Protein AF-A0A9P4ILF9-F1 (afdb_monomer)

Mean predicted aligned error: 2.97 Å

Nearest PDB structures (foldseek):
  6uaz-assembly2_B  TM=9.473E-01  e=2.222E-24  Blastomyces gilchristii
  6ub8-assembly5_E  TM=8.357E-01  e=3.041E-11  Aureobasidium namibiae CBS 147.97
  7d89-assembly1_A  TM=6.425E-01  e=2.875E-03  Bacillus sp. (in: firmicutes)
  7d88-assembly1_A  TM=6.324E-01  e=3.951E-03  Bacillus sp. (in: firmicutes)
  7k4p-assembly2_B  TM=6.259E-01  e=1.408E-02  Thermoascus aurantiacus

Sequence (214 aa):
GTKVSWAYDWGSSDSGLNSEDFEFAPLLWGTDSDFTSSWSANAKDAISKGSEHLLCFNEPDLSTQSNLSPDDAAEGFKTYMMPFANSGVQLGSPAVTNGGAPMGLTWMGNFLDSCGDDCQVDFICLHWYDSYSNVAYFKSYLEGAWNQFKKPLWITEFGTTDGTDDQIASFLEEVLPWMDSQDYIQKYAFFMASDGKLVSGTELSDYGSVYATS

Solvent-accessible surface area (backbone atoms only — not comparable to full-atom values): 11472 Å² total; per-residue (Å²): 128,69,76,74,56,61,48,70,78,73,34,39,60,70,86,81,59,63,54,91,73,26,40,46,37,34,20,40,37,35,82,52,67,91,41,48,74,53,36,70,61,30,48,52,51,38,42,77,60,61,24,53,41,42,40,32,26,43,27,27,60,36,83,91,53,41,47,40,54,37,58,57,44,28,53,45,40,54,68,71,51,50,83,43,63,85,68,81,36,44,34,39,33,54,24,25,42,71,46,64,80,74,19,12,72,51,33,52,50,47,22,52,62,60,31,49,92,77,49,81,65,60,27,43,29,34,31,41,73,42,53,39,83,45,53,70,56,57,54,51,51,54,54,47,50,37,69,73,66,74,44,40,31,29,33,69,32,34,43,58,77,49,72,54,63,70,45,43,30,55,36,48,70,56,49,51,64,51,46,77,69,35,93,48,51,78,49,72,35,68,67,42,93,37,72,86,46,32,20,46,86,94,41,64,21,79,38,21,47,47,68,44,70,109

Structure (mmCIF, N/CA/C/O backbone):
data_AF-A0A9P4ILF9-F1
#
_entry.id   AF-A0A9P4ILF9-F1
#
loop_
_atom_site.group_PDB
_atom_site.id
_atom_site.type_symbol
_atom_site.label_atom_id
_atom_site.label_alt_id
_atom_site.label_comp_id
_atom_site.label_asym_id
_atom_site.label_entity_id
_atom_site.label_seq_id
_atom_site.pdbx_PDB_ins_code
_atom_site.Cartn_x
_atom_site.Cartn_y
_atom_site.Cartn_z
_atom_site.occupancy
_atom_site.B_iso_or_equiv
_atom_site.auth_seq_id
_atom_site.auth_comp_id
_atom_site.auth_asym_id
_atom_site.auth_atom_id
_atom_site.pdbx_PDB_mod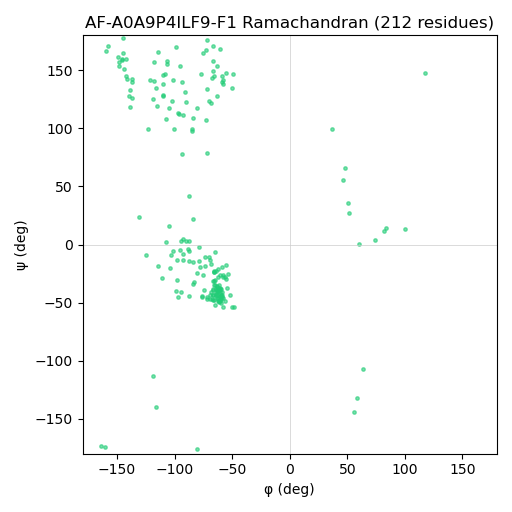el_num
ATOM 1 N N . GLY A 1 1 ? -11.137 -3.580 -21.591 1.00 43.66 1 GLY A N 1
ATOM 2 C CA . GLY A 1 1 ? -11.292 -2.520 -20.578 1.00 43.66 1 GLY A CA 1
ATOM 3 C C . GLY A 1 1 ? -10.151 -2.658 -19.600 1.00 43.66 1 GLY A C 1
ATOM 4 O O . GLY A 1 1 ? -9.622 -3.760 -19.519 1.00 43.66 1 GLY A O 1
ATOM 5 N N . THR A 1 2 ? -9.751 -1.575 -18.934 1.00 61.97 2 THR A N 1
ATOM 6 C CA . THR A 1 2 ? -8.716 -1.627 -17.885 1.00 61.97 2 THR A CA 1
ATOM 7 C C . THR A 1 2 ? -9.132 -2.594 -16.771 1.00 61.97 2 THR A C 1
ATOM 9 O O . THR A 1 2 ? -10.321 -2.672 -16.455 1.00 61.97 2 THR A O 1
ATOM 12 N N . LYS A 1 3 ? -8.176 -3.352 -16.220 1.00 76.69 3 LYS A N 1
ATOM 13 C CA . LYS A 1 3 ? -8.392 -4.197 -15.031 1.00 76.69 3 LYS A CA 1
ATOM 14 C C . LYS A 1 3 ? -8.159 -3.452 -13.711 1.00 76.69 3 LYS A C 1
ATOM 16 O O . LYS A 1 3 ? -8.432 -3.996 -12.644 1.00 76.69 3 LYS A O 1
ATOM 21 N N . VAL A 1 4 ? -7.685 -2.205 -13.771 1.00 84.88 4 VAL A N 1
ATOM 22 C CA . VAL A 1 4 ? -7.500 -1.354 -12.589 1.00 84.88 4 VAL A CA 1
ATOM 23 C C . VAL A 1 4 ? -8.872 -0.988 -12.021 1.00 84.88 4 VAL A C 1
ATOM 25 O O . VAL A 1 4 ? -9.699 -0.427 -12.733 1.00 84.88 4 VAL A O 1
ATOM 28 N N . SER A 1 5 ? -9.113 -1.328 -10.754 1.00 90.06 5 SER A N 1
ATOM 29 C CA . SER A 1 5 ? -10.424 -1.213 -10.086 1.00 90.06 5 SER A CA 1
ATOM 30 C C . SER A 1 5 ? -10.399 -0.388 -8.796 1.00 90.06 5 SER A C 1
ATOM 32 O O . SER A 1 5 ? -11.448 -0.081 -8.232 1.00 90.06 5 SER A O 1
ATOM 34 N N . TRP A 1 6 ? -9.210 -0.024 -8.318 1.00 95.12 6 TRP A N 1
ATOM 35 C CA . TRP A 1 6 ? -9.013 0.711 -7.074 1.00 95.12 6 TRP A CA 1
ATOM 36 C C . TRP A 1 6 ? -7.774 1.603 -7.166 1.00 95.12 6 TRP A C 1
ATOM 38 O O . TRP A 1 6 ? -6.907 1.381 -8.016 1.00 95.12 6 TRP A O 1
ATOM 48 N N . ALA A 1 7 ? -7.691 2.596 -6.286 1.00 95.38 7 ALA A N 1
ATOM 49 C CA . ALA A 1 7 ? -6.538 3.476 -6.166 1.00 95.38 7 ALA A CA 1
ATOM 50 C C . ALA A 1 7 ? -6.337 3.961 -4.724 1.00 95.38 7 ALA A C 1
ATOM 52 O O . ALA A 1 7 ? -7.273 4.025 -3.926 1.00 95.38 7 ALA A O 1
ATOM 53 N N . TYR A 1 8 ? -5.104 4.356 -4.425 1.00 97.00 8 TYR A N 1
ATOM 54 C CA . TYR A 1 8 ? -4.728 5.149 -3.260 1.00 97.00 8 TYR A CA 1
ATOM 55 C C . TYR A 1 8 ? -3.568 6.075 -3.659 1.00 97.00 8 TYR A C 1
ATOM 57 O O . TYR A 1 8 ? -2.888 5.816 -4.654 1.00 97.00 8 TYR A O 1
ATOM 65 N N . ASP A 1 9 ? -3.358 7.164 -2.921 1.00 96.38 9 ASP A N 1
ATOM 66 C CA . ASP A 1 9 ? -2.357 8.197 -3.238 1.00 96.38 9 ASP A CA 1
ATOM 67 C C . ASP A 1 9 ? -1.473 8.562 -2.032 1.00 96.38 9 ASP A C 1
ATOM 69 O O . ASP A 1 9 ? -0.919 9.659 -1.968 1.00 96.38 9 ASP A O 1
ATOM 73 N N . TRP A 1 10 ? -1.357 7.646 -1.061 1.00 97.94 10 TRP A N 1
ATOM 74 C CA . TRP A 1 10 ? -0.736 7.858 0.259 1.00 97.94 10 TRP A CA 1
ATOM 75 C C . TRP A 1 10 ? -1.396 8.943 1.128 1.00 97.94 10 TRP A C 1
ATOM 77 O O . TRP A 1 10 ? -0.956 9.176 2.255 1.00 97.94 10 TRP A O 1
ATOM 87 N N . GLY A 1 11 ? -2.452 9.590 0.636 1.00 97.12 11 GLY A N 1
ATOM 88 C CA . GLY A 1 11 ? -3.260 10.555 1.355 1.00 97.12 11 GLY A CA 1
ATOM 89 C C . GLY A 1 11 ? -4.539 9.944 1.919 1.00 97.12 11 GLY A C 1
ATOM 90 O O . GLY A 1 11 ? -4.945 8.824 1.608 1.00 97.12 11 GLY A O 1
ATOM 91 N N . SER A 1 12 ? -5.211 10.722 2.768 1.00 97.06 12 SER A N 1
ATOM 92 C CA . SER A 1 12 ? -6.518 10.349 3.318 1.00 97.06 12 SER A CA 1
ATOM 93 C C . SER A 1 12 ? -7.695 10.887 2.500 1.00 97.06 12 SER A C 1
ATOM 95 O O . SER A 1 12 ? -8.820 10.446 2.711 1.00 97.06 12 SER A O 1
ATOM 97 N N . SER A 1 13 ? -7.464 11.823 1.575 1.00 95.19 13 SER A N 1
ATOM 98 C CA . SER A 1 13 ? -8.481 12.377 0.672 1.00 95.19 13 SER A CA 1
ATOM 99 C C . SER A 1 13 ? -8.272 11.887 -0.753 1.00 95.19 13 SER A C 1
ATOM 101 O O . SER A 1 13 ? -7.133 11.806 -1.185 1.00 95.19 13 SER A O 1
ATOM 103 N N . ASP A 1 14 ? -9.358 11.698 -1.502 1.00 90.50 14 ASP A N 1
ATOM 104 C CA . ASP A 1 14 ? -9.346 11.210 -2.892 1.00 90.50 14 ASP A CA 1
ATOM 105 C C . ASP A 1 14 ? -8.663 12.142 -3.910 1.00 90.50 14 ASP A C 1
ATOM 107 O O . ASP A 1 14 ? -8.529 11.783 -5.078 1.00 90.50 14 ASP A O 1
ATOM 111 N N . SER A 1 15 ? -8.265 13.351 -3.503 1.00 89.88 15 SER A N 1
ATOM 112 C CA . SER A 1 15 ? -7.634 14.362 -4.360 1.00 89.88 15 SER A CA 1
ATOM 113 C C . SER A 1 15 ? -8.423 14.649 -5.654 1.00 89.88 15 SER A C 1
ATOM 115 O O . SER A 1 15 ? -7.854 15.089 -6.653 1.00 89.88 15 SER A O 1
ATOM 117 N N . GLY A 1 16 ? -9.748 14.438 -5.638 1.00 85.88 16 GLY A N 1
ATOM 118 C CA . GLY A 1 16 ? -10.622 14.604 -6.802 1.00 85.88 16 GLY A CA 1
ATOM 119 C C . GLY A 1 16 ? -10.689 13.399 -7.747 1.00 85.88 16 GLY A C 1
ATOM 120 O O . GLY A 1 16 ? -11.177 13.552 -8.869 1.00 85.88 16 GLY A O 1
ATOM 121 N N . LEU A 1 17 ? -10.219 12.219 -7.326 1.00 86.44 17 LEU A N 1
ATOM 122 C CA . LEU A 1 17 ? -10.400 10.968 -8.060 1.00 86.44 17 LEU A CA 1
ATOM 123 C C . LEU A 1 17 ? -11.896 10.676 -8.266 1.00 86.44 17 LEU A C 1
ATOM 125 O O . LEU A 1 17 ? -12.712 10.844 -7.356 1.00 86.44 17 LEU A O 1
ATOM 129 N N . ASN A 1 18 ? -12.262 10.222 -9.467 1.00 81.62 18 ASN A N 1
ATOM 130 C CA . ASN A 1 18 ? -13.640 9.842 -9.754 1.00 81.62 18 ASN A CA 1
ATOM 131 C C . ASN A 1 18 ? -13.998 8.520 -9.053 1.00 81.62 18 ASN A C 1
ATOM 133 O O . ASN A 1 18 ? -13.582 7.448 -9.491 1.00 81.62 18 ASN A O 1
ATOM 137 N N . SER A 1 19 ? -14.805 8.608 -7.996 1.00 77.94 19 SER A N 1
ATOM 138 C CA . SER A 1 19 ? -15.291 7.453 -7.226 1.00 77.94 19 SER A CA 1
ATOM 139 C C . SER A 1 19 ? -16.300 6.579 -7.981 1.00 77.94 19 SER A C 1
ATOM 141 O O . SER A 1 19 ? -16.598 5.478 -7.531 1.00 77.94 19 SER A O 1
ATOM 143 N N . GLU A 1 20 ? -16.814 7.022 -9.136 1.00 82.38 20 GLU A N 1
ATOM 144 C CA . GLU A 1 20 ? -17.657 6.175 -9.996 1.00 82.38 20 GLU A CA 1
ATOM 145 C C . GLU A 1 20 ? -16.843 5.134 -10.781 1.00 82.38 20 GLU A C 1
ATOM 147 O O . GLU A 1 20 ? -17.379 4.087 -11.144 1.00 82.38 20 GLU A O 1
ATOM 152 N N . ASP A 1 21 ? -15.560 5.415 -11.037 1.00 84.00 21 ASP A N 1
ATOM 153 C CA . ASP A 1 21 ? -14.689 4.564 -11.856 1.00 84.00 21 ASP A CA 1
ATOM 154 C C . ASP A 1 21 ? -13.809 3.632 -11.008 1.00 84.00 21 ASP A C 1
ATOM 156 O O . ASP A 1 21 ? -13.468 2.532 -11.449 1.00 84.00 21 ASP A O 1
ATOM 160 N N . PHE A 1 22 ? -13.439 4.061 -9.796 1.00 89.31 22 PHE A N 1
ATOM 161 C CA . PHE A 1 22 ? -12.516 3.343 -8.917 1.00 89.31 22 PHE A CA 1
ATOM 162 C C . PHE A 1 22 ? -12.938 3.444 -7.456 1.00 89.31 22 PHE A C 1
ATOM 164 O O . PHE A 1 22 ? -13.357 4.502 -6.983 1.00 89.31 22 PHE A O 1
ATOM 171 N N . GLU A 1 23 ? -12.702 2.373 -6.703 1.00 94.75 23 GLU A N 1
ATOM 172 C CA . GL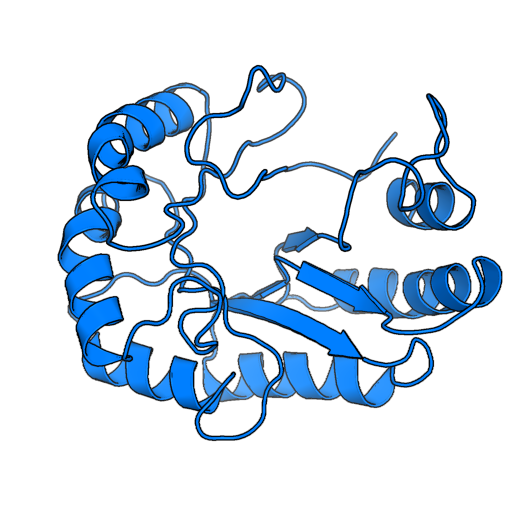U A 1 23 ? -12.679 2.478 -5.250 1.00 94.75 23 GLU A CA 1
ATOM 173 C C . GLU A 1 23 ? -11.434 3.266 -4.803 1.00 94.75 23 GLU A C 1
ATOM 175 O O . GLU A 1 23 ? -10.305 2.871 -5.103 1.00 94.75 23 GLU A O 1
ATOM 180 N N . PHE A 1 24 ? -11.621 4.351 -4.047 1.00 97.12 24 PHE A N 1
ATOM 181 C CA . PHE A 1 24 ? -10.522 5.021 -3.351 1.00 97.12 24 PHE A CA 1
ATOM 182 C C . PHE A 1 24 ? -10.334 4.428 -1.949 1.00 97.12 24 PHE A C 1
ATOM 184 O O . PHE A 1 24 ? -11.263 4.461 -1.139 1.00 97.12 24 PHE A O 1
ATOM 191 N N . ALA A 1 25 ? -9.136 3.926 -1.648 1.00 97.88 25 ALA A N 1
ATOM 192 C CA . ALA A 1 25 ? -8.763 3.433 -0.322 1.00 97.88 25 ALA A CA 1
ATOM 193 C C . ALA A 1 25 ? -7.922 4.499 0.415 1.00 97.88 25 ALA A C 1
ATOM 195 O O . ALA A 1 25 ? -6.724 4.616 0.143 1.00 97.88 25 ALA A O 1
ATOM 196 N N . PRO A 1 26 ? -8.505 5.305 1.325 1.00 98.25 26 PRO A N 1
ATOM 197 C CA . PRO A 1 26 ? -7.769 6.349 2.031 1.00 98.25 26 PRO A CA 1
ATOM 198 C C . PRO A 1 26 ? -6.710 5.746 2.957 1.00 98.25 26 PRO A C 1
ATOM 200 O O . PRO A 1 26 ? -6.931 4.716 3.600 1.00 98.25 26 PRO A O 1
ATOM 203 N N . LEU A 1 27 ? -5.578 6.438 3.076 1.00 98.75 27 LEU A N 1
ATOM 204 C CA . LEU A 1 27 ? -4.440 6.004 3.873 1.00 98.75 27 LEU A CA 1
ATOM 205 C C . LEU A 1 27 ? -4.134 7.000 5.000 1.00 98.75 27 LEU A C 1
ATOM 207 O O . LEU A 1 27 ? -3.920 8.193 4.772 1.00 98.75 27 LEU A O 1
ATOM 211 N N . LEU A 1 28 ? -4.085 6.505 6.239 1.00 98.81 28 LEU A N 1
ATOM 212 C CA . LEU A 1 28 ? -3.533 7.244 7.375 1.00 98.81 28 LEU A CA 1
ATOM 213 C C . LEU A 1 28 ? -2.018 7.051 7.421 1.00 98.81 28 LEU A C 1
ATOM 215 O O . LEU A 1 28 ? -1.550 6.044 7.938 1.00 98.81 28 LEU A O 1
ATOM 219 N N . TRP A 1 29 ? -1.245 8.000 6.897 1.00 98.75 29 TRP A N 1
ATOM 220 C CA . TRP A 1 29 ? 0.181 7.768 6.632 1.00 98.75 29 TRP A CA 1
ATOM 221 C C . TRP A 1 29 ? 1.046 7.538 7.872 1.00 98.75 29 TRP A C 1
ATOM 223 O O . TRP A 1 29 ? 1.957 6.720 7.830 1.00 98.75 29 TRP A O 1
ATOM 233 N N . GLY A 1 30 ? 0.739 8.199 8.985 1.00 98.50 30 GLY A N 1
ATOM 234 C CA . GLY A 1 30 ? 1.458 8.083 10.252 1.00 98.50 30 GLY A CA 1
ATOM 235 C C . GLY A 1 30 ? 0.629 8.650 11.403 1.00 98.50 30 GLY A C 1
ATOM 236 O O . GLY A 1 30 ? -0.532 9.017 11.217 1.00 98.50 30 GLY A O 1
ATOM 237 N N . THR A 1 31 ? 1.216 8.738 12.596 1.00 98.44 31 THR A N 1
ATOM 238 C CA . THR A 1 31 ? 0.518 9.212 13.808 1.00 98.44 31 THR A CA 1
ATOM 239 C C . THR A 1 31 ? 0.721 10.698 14.109 1.00 98.44 31 THR A C 1
ATOM 241 O O . THR A 1 31 ? 0.089 11.225 15.024 1.00 98.44 31 THR A O 1
ATOM 244 N N . ASP A 1 32 ? 1.560 11.398 13.343 1.00 97.50 32 ASP A N 1
ATOM 245 C CA . ASP A 1 32 ? 1.753 12.842 13.500 1.00 97.50 32 ASP A CA 1
ATOM 246 C C . ASP A 1 32 ? 0.462 13.626 13.218 1.00 97.50 32 ASP A C 1
ATOM 248 O O . ASP A 1 32 ? -0.417 13.196 12.460 1.00 97.50 32 ASP A O 1
ATOM 252 N N . SER A 1 33 ? 0.331 14.810 13.826 1.00 97.12 33 SER A N 1
ATOM 253 C CA . SER A 1 33 ? -0.885 15.628 13.711 1.00 97.12 33 SER A CA 1
ATOM 254 C C . SER A 1 33 ? -1.199 16.051 12.278 1.00 97.12 33 SER A C 1
ATOM 256 O O . SER A 1 33 ? -2.370 16.254 11.960 1.00 97.12 33 SER A O 1
ATOM 258 N N . ASP A 1 34 ? -0.187 16.146 11.415 1.00 96.19 34 ASP A N 1
ATOM 259 C CA . ASP A 1 34 ? -0.356 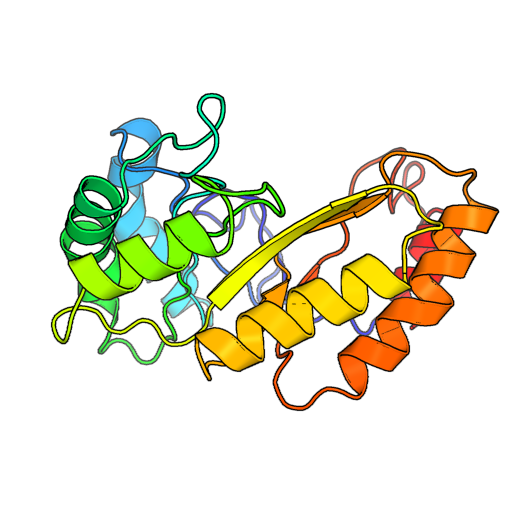16.466 9.994 1.00 96.19 34 ASP A CA 1
ATOM 260 C C . ASP A 1 34 ? -1.189 15.403 9.256 1.00 96.19 34 ASP A C 1
ATOM 262 O O . ASP A 1 34 ? -1.915 15.735 8.319 1.00 96.19 34 ASP A O 1
ATOM 266 N N . PHE A 1 35 ? -1.167 14.149 9.723 1.00 97.69 35 PHE A N 1
ATOM 267 C CA . PHE A 1 35 ? -1.947 13.047 9.149 1.00 97.69 35 PHE A CA 1
ATOM 268 C C . PHE A 1 35 ? -3.234 12.769 9.934 1.00 97.69 35 PHE A C 1
ATOM 270 O O . PHE A 1 35 ? -4.290 12.517 9.352 1.00 97.69 35 PHE A O 1
ATOM 277 N N . THR A 1 36 ? -3.175 12.835 11.267 1.00 98.44 36 THR A N 1
ATOM 278 C CA . THR A 1 36 ? -4.291 12.414 12.130 1.00 98.44 36 THR A CA 1
ATOM 279 C C . THR A 1 36 ? -5.391 13.468 12.273 1.00 98.44 36 THR A C 1
ATOM 281 O O . THR A 1 36 ? -6.546 13.107 12.510 1.00 98.44 36 THR A O 1
ATOM 284 N N . SER A 1 37 ? -5.087 14.760 12.085 1.00 97.75 37 SER A N 1
ATOM 285 C CA . SER A 1 37 ? -6.058 15.850 12.312 1.00 97.75 37 SER A CA 1
ATOM 286 C C . SER A 1 37 ? -7.270 15.794 11.379 1.00 97.75 37 SER A C 1
ATOM 288 O O . SER A 1 37 ? -8.385 16.109 11.796 1.00 97.75 37 SER A O 1
ATOM 290 N N . SER A 1 38 ? -7.072 15.397 10.120 1.00 97.25 38 SER A N 1
ATOM 291 C CA . SER A 1 38 ? -8.136 15.275 9.112 1.00 97.25 38 SER A CA 1
ATOM 292 C C . SER A 1 38 ? -8.646 13.842 8.944 1.00 97.25 38 SER A C 1
ATOM 294 O O . SER A 1 38 ? -9.725 13.651 8.381 1.00 97.25 38 SER A O 1
ATOM 296 N N . TRP A 1 39 ? -7.929 12.845 9.478 1.00 98.56 39 TRP A N 1
ATOM 297 C CA . TRP A 1 39 ? -8.185 11.423 9.243 1.00 98.56 39 TRP A CA 1
ATOM 298 C C . TRP A 1 39 ? -9.641 11.020 9.459 1.00 98.56 39 TRP A C 1
ATOM 300 O O . TRP A 1 39 ? -10.272 10.479 8.558 1.00 98.56 39 TRP A O 1
ATOM 310 N N . SER A 1 40 ? -10.213 11.322 10.631 1.00 98.31 40 SER A N 1
ATOM 311 C CA . SER A 1 40 ? -11.569 10.853 10.941 1.00 98.31 40 SER A CA 1
ATOM 312 C C . SER A 1 40 ? -12.625 11.434 9.998 1.00 98.31 40 SER A C 1
ATOM 314 O O . SER A 1 40 ? -13.597 10.754 9.677 1.00 98.31 40 SER A O 1
ATOM 316 N N . ALA A 1 41 ? -12.455 12.689 9.573 1.00 98.31 41 ALA A N 1
ATOM 317 C CA . ALA A 1 41 ? -13.368 13.329 8.632 1.00 98.31 41 ALA A CA 1
ATOM 318 C C . ALA A 1 41 ? -13.205 12.734 7.228 1.00 98.31 41 ALA A C 1
ATOM 320 O O . ALA A 1 41 ? -14.198 12.352 6.613 1.00 98.31 41 ALA A O 1
ATOM 321 N N . ASN A 1 42 ? -11.962 12.587 6.774 1.00 98.12 42 ASN A N 1
ATOM 322 C CA . ASN A 1 42 ? -11.637 12.084 5.445 1.00 98.12 42 ASN A CA 1
ATOM 323 C C . ASN A 1 42 ? -12.019 10.608 5.263 1.00 98.12 42 ASN A C 1
ATOM 325 O O . ASN A 1 42 ? -12.643 10.260 4.268 1.00 98.12 42 ASN A O 1
ATOM 329 N N . ALA A 1 43 ? -11.750 9.752 6.252 1.00 98.31 43 ALA A N 1
ATOM 330 C CA . ALA A 1 43 ? -12.163 8.351 6.213 1.00 98.31 43 ALA A CA 1
ATOM 331 C C . ALA A 1 43 ? -13.695 8.209 6.158 1.00 98.31 43 ALA A C 1
ATOM 333 O O . ALA A 1 43 ? -14.211 7.422 5.374 1.00 98.31 43 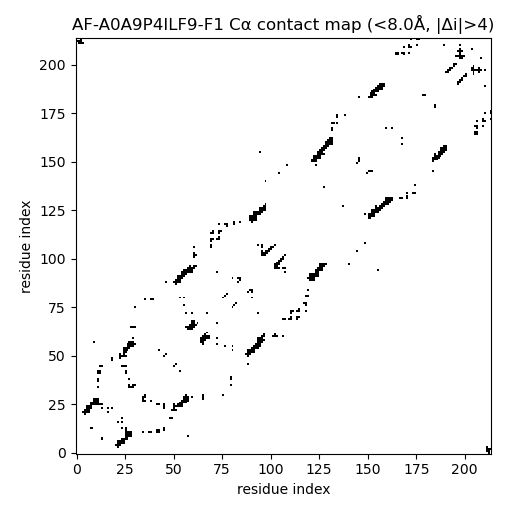ALA A O 1
ATOM 334 N N . LYS A 1 44 ? -14.453 9.016 6.919 1.00 98.00 44 LYS A N 1
ATOM 335 C CA . LYS A 1 44 ? -15.929 9.019 6.837 1.00 98.00 44 LYS A CA 1
ATOM 336 C C . LYS A 1 44 ? -16.436 9.486 5.475 1.00 98.00 44 LYS A C 1
ATOM 338 O O . LYS A 1 44 ? -17.405 8.920 4.977 1.00 98.00 44 LYS A O 1
ATOM 343 N N . ASP A 1 45 ? -15.808 10.510 4.900 1.00 96.50 45 ASP A N 1
ATOM 344 C CA . ASP A 1 45 ? -16.144 11.002 3.562 1.00 96.50 45 ASP A CA 1
ATOM 345 C C . ASP A 1 45 ? -15.899 9.918 2.503 1.00 96.50 45 ASP A C 1
ATOM 347 O O . ASP A 1 45 ? -16.816 9.589 1.752 1.00 96.50 45 ASP A O 1
ATOM 351 N N . ALA A 1 46 ? -14.726 9.276 2.524 1.00 96.38 46 ALA A N 1
ATOM 352 C CA . ALA A 1 46 ? -14.387 8.174 1.627 1.00 96.38 46 ALA A CA 1
ATOM 353 C C . ALA A 1 46 ? -15.373 7.000 1.752 1.00 96.38 46 ALA A C 1
ATOM 355 O O . ALA A 1 46 ? -15.897 6.532 0.742 1.00 96.38 46 ALA A O 1
ATOM 356 N N . ILE A 1 47 ? -15.711 6.577 2.977 1.00 96.50 47 ILE A N 1
ATOM 357 C CA . ILE A 1 47 ? -16.727 5.535 3.222 1.00 96.50 47 ILE A CA 1
ATOM 358 C C . ILE A 1 47 ? -18.080 5.948 2.630 1.00 96.50 47 ILE A C 1
ATOM 360 O O . ILE A 1 47 ? -18.746 5.152 1.972 1.00 96.50 47 ILE A O 1
ATOM 364 N N . SER A 1 48 ? -18.494 7.207 2.810 1.00 95.00 48 SER A N 1
ATOM 365 C CA . SER A 1 48 ? -19.765 7.701 2.260 1.00 95.00 48 SER A CA 1
ATOM 366 C C . SER A 1 48 ? -19.798 7.737 0.727 1.00 95.00 48 SER A C 1
ATOM 368 O O . SER A 1 48 ? -20.878 7.668 0.139 1.00 95.00 48 SER A O 1
ATOM 370 N N . LYS A 1 49 ? -18.622 7.807 0.092 1.00 94.19 49 LYS A N 1
ATOM 371 C CA . LYS A 1 49 ? -18.420 7.740 -1.360 1.00 94.19 49 LYS A CA 1
ATOM 372 C C . LYS A 1 49 ? -18.203 6.313 -1.880 1.00 94.19 49 LYS A C 1
ATOM 374 O O . LYS A 1 49 ? -17.994 6.146 -3.074 1.00 94.19 49 LYS A O 1
ATOM 379 N N . GLY A 1 50 ? -18.286 5.298 -1.017 1.00 93.81 50 GLY A N 1
ATOM 380 C CA . GLY A 1 50 ? -18.210 3.890 -1.415 1.00 93.81 50 GLY A CA 1
ATOM 381 C C . GLY A 1 50 ? -16.855 3.221 -1.197 1.00 93.81 50 GLY A C 1
ATOM 382 O O . GLY A 1 50 ? -16.646 2.136 -1.724 1.00 93.81 50 GLY A O 1
ATOM 383 N N . SER A 1 51 ? -15.943 3.828 -0.433 1.00 96.19 51 SER A N 1
ATOM 384 C CA . SER A 1 51 ? -14.731 3.135 0.017 1.00 96.19 51 SER A CA 1
ATOM 385 C C . SER A 1 51 ? -15.094 1.953 0.920 1.00 96.19 51 SER A C 1
ATOM 387 O O . SER A 1 51 ? -15.829 2.119 1.898 1.00 96.19 51 SER A O 1
ATOM 389 N N . GLU A 1 52 ? -14.569 0.772 0.603 1.00 97.00 52 GLU A N 1
ATOM 390 C CA . GLU A 1 52 ? -14.768 -0.469 1.357 1.00 97.00 52 GLU A CA 1
ATOM 391 C C . GLU A 1 52 ? -13.541 -0.815 2.219 1.00 97.00 52 GLU A C 1
ATOM 393 O O . GLU A 1 52 ? -13.615 -1.712 3.062 1.00 97.00 52 GLU A O 1
ATOM 398 N N . HIS A 1 53 ? -12.424 -0.096 2.051 1.00 98.50 53 HIS A N 1
ATOM 399 C CA . HIS A 1 53 ? -11.147 -0.399 2.697 1.00 98.50 53 HIS A CA 1
ATOM 400 C C . HIS A 1 53 ? -10.455 0.857 3.232 1.00 98.50 53 HIS A C 1
ATOM 402 O O . HIS A 1 53 ? -10.396 1.884 2.560 1.00 98.50 53 HIS A O 1
ATOM 408 N N . LEU A 1 54 ? -9.858 0.756 4.421 1.00 98.81 54 LEU A N 1
ATOM 409 C CA . LEU A 1 54 ? -8.995 1.794 4.991 1.00 98.81 54 LEU A CA 1
ATOM 410 C C . LEU A 1 54 ? -7.569 1.259 5.154 1.00 98.81 54 LEU A C 1
ATOM 412 O O . LEU A 1 54 ? -7.372 0.165 5.685 1.00 98.81 54 LEU A O 1
ATOM 416 N N . LEU A 1 55 ? -6.581 2.056 4.749 1.00 98.94 55 LEU A N 1
ATOM 417 C CA . LEU A 1 55 ? -5.155 1.752 4.879 1.00 98.94 55 LEU A CA 1
ATOM 418 C C . LEU A 1 55 ? -4.520 2.599 5.990 1.00 98.94 55 LEU A C 1
ATOM 420 O O . LEU A 1 55 ? -4.997 3.691 6.313 1.00 98.94 55 LEU A O 1
ATOM 424 N N . CYS A 1 56 ? -3.416 2.127 6.566 1.00 98.69 56 CYS A N 1
ATOM 425 C CA . CYS A 1 56 ? -2.673 2.884 7.571 1.00 98.69 56 CYS A CA 1
ATOM 426 C C . CYS A 1 56 ? -1.165 2.671 7.487 1.00 98.69 56 CYS A C 1
ATOM 428 O O . CYS A 1 56 ? -0.704 1.715 6.878 1.00 98.69 56 CYS A O 1
ATOM 430 N N . PHE A 1 57 ? -0.457 3.578 8.155 1.00 98.81 57 PHE A N 1
ATOM 431 C CA . PHE A 1 57 ? 0.962 3.640 8.487 1.00 98.81 57 PHE A CA 1
ATOM 432 C C . PHE A 1 57 ? 1.873 3.106 7.383 1.00 98.81 57 PHE A C 1
ATOM 434 O O . PHE A 1 57 ? 2.075 1.901 7.236 1.00 98.81 57 PHE A O 1
ATOM 441 N N . ASN A 1 58 ? 2.426 4.034 6.606 1.00 98.88 58 ASN A N 1
ATOM 442 C CA . ASN A 1 58 ? 3.301 3.710 5.492 1.00 98.88 58 ASN A CA 1
ATOM 443 C C . ASN A 1 58 ? 4.718 3.425 5.996 1.00 98.88 58 ASN A C 1
ATOM 445 O O . ASN A 1 58 ? 5.351 4.313 6.573 1.00 98.88 58 ASN A O 1
ATOM 449 N N . GLU A 1 59 ? 5.201 2.205 5.782 1.00 98.81 59 GLU A N 1
ATOM 450 C CA . GLU A 1 59 ? 6.553 1.741 6.123 1.00 98.81 59 GLU A CA 1
ATOM 451 C C . GLU A 1 59 ? 6.990 2.147 7.541 1.00 98.81 59 GLU A C 1
ATOM 453 O O . GLU A 1 59 ? 8.019 2.803 7.719 1.00 98.81 59 GLU A O 1
ATOM 458 N N . PRO A 1 60 ? 6.218 1.804 8.589 1.00 98.81 60 PRO A N 1
ATOM 459 C CA . PRO A 1 60 ? 6.574 2.162 9.963 1.00 98.81 60 PRO A CA 1
ATOM 460 C C . PRO A 1 60 ? 7.891 1.527 10.408 1.00 98.81 60 PRO A C 1
ATOM 462 O O . PRO A 1 60 ? 8.546 2.031 11.316 1.00 98.81 60 PRO A O 1
ATOM 465 N N . ASP A 1 61 ? 8.303 0.448 9.747 1.00 98.81 61 ASP A N 1
ATOM 466 C CA . ASP A 1 61 ? 9.571 -0.231 9.945 1.00 98.81 61 ASP A CA 1
ATOM 467 C C . ASP A 1 61 ? 10.778 0.533 9.371 1.00 98.81 61 ASP A C 1
ATOM 469 O O . ASP A 1 61 ? 11.916 0.174 9.680 1.00 98.81 61 ASP A O 1
ATOM 473 N N . LEU A 1 62 ? 10.565 1.594 8.581 1.00 98.38 62 LEU A N 1
ATOM 474 C CA . LEU A 1 62 ? 11.619 2.411 7.982 1.00 98.38 62 LEU A CA 1
ATOM 475 C C . LEU A 1 62 ? 11.682 3.818 8.599 1.00 98.38 62 LEU A C 1
ATOM 477 O O . LEU A 1 62 ? 10.710 4.571 8.623 1.00 98.38 62 LEU A O 1
ATOM 481 N N . SER A 1 63 ? 12.876 4.222 9.043 1.00 97.56 63 SER A N 1
ATOM 482 C CA . SER A 1 63 ? 13.070 5.464 9.810 1.00 97.56 63 SER A CA 1
ATOM 483 C C . SER A 1 63 ? 12.838 6.762 9.034 1.00 97.56 63 SER A C 1
ATOM 485 O O . SER A 1 63 ? 12.691 7.821 9.639 1.00 97.56 63 SER A O 1
ATOM 487 N N . THR A 1 64 ? 12.828 6.697 7.704 1.00 97.88 64 THR A N 1
ATOM 488 C CA . THR A 1 64 ? 12.564 7.838 6.816 1.00 97.88 64 THR A CA 1
ATOM 489 C C . THR A 1 64 ? 11.099 7.949 6.397 1.00 97.88 64 THR A C 1
ATOM 491 O O . THR A 1 64 ? 10.775 8.807 5.582 1.00 97.88 64 THR A O 1
ATOM 494 N N . GLN A 1 65 ? 10.243 7.065 6.909 1.00 98.44 65 GLN A N 1
ATOM 495 C CA . GLN A 1 65 ? 8.819 6.981 6.597 1.00 98.44 65 GLN A CA 1
ATOM 496 C C . GLN A 1 65 ? 8.018 7.266 7.871 1.00 98.44 65 GLN A C 1
ATOM 498 O O . GLN A 1 65 ? 8.393 8.169 8.621 1.00 98.44 65 GLN A O 1
ATOM 503 N N . SER A 1 66 ? 6.927 6.541 8.139 1.00 98.19 66 SER A N 1
ATOM 504 C CA . SER A 1 66 ? 6.133 6.790 9.346 1.00 98.19 66 SER A CA 1
ATOM 505 C C . SER A 1 66 ? 6.882 6.469 10.643 1.00 98.19 66 SER A C 1
ATOM 507 O O . SER A 1 66 ? 6.562 7.069 11.665 1.00 98.19 66 SER A O 1
ATOM 509 N N . ASN A 1 67 ? 7.915 5.612 10.589 1.00 98.62 67 ASN A N 1
ATOM 510 C CA . ASN A 1 67 ? 8.887 5.378 11.664 1.00 98.62 67 ASN A CA 1
ATOM 511 C C . ASN A 1 67 ? 8.239 5.146 13.044 1.00 98.62 67 ASN A C 1
ATOM 513 O O . ASN A 1 67 ? 8.404 5.941 13.973 1.00 98.62 67 ASN A O 1
ATOM 517 N N . LEU A 1 68 ? 7.508 4.040 13.175 1.00 98.75 68 LEU A N 1
ATOM 518 C CA . LEU A 1 68 ? 6.806 3.666 14.401 1.00 98.75 68 LEU A CA 1
ATOM 519 C C . LEU A 1 68 ? 7.343 2.343 14.936 1.00 98.75 68 LEU A C 1
ATOM 521 O O . LEU A 1 68 ? 7.603 1.395 14.189 1.00 98.75 68 LEU A O 1
ATOM 525 N N . SER A 1 69 ? 7.468 2.244 16.259 1.00 98.75 69 SER A N 1
ATOM 526 C CA . SER A 1 69 ? 7.639 0.933 16.879 1.00 98.75 69 SER A CA 1
ATOM 527 C C . SER A 1 69 ? 6.356 0.100 16.704 1.00 98.75 69 SER A C 1
ATOM 529 O O . SER A 1 69 ? 5.276 0.670 16.519 1.00 98.75 69 SER A O 1
ATOM 531 N N . PRO A 1 70 ? 6.432 -1.241 16.779 1.00 98.81 70 PRO A N 1
ATOM 532 C CA . PRO A 1 70 ? 5.238 -2.083 16.759 1.00 98.81 70 PRO A CA 1
ATOM 533 C C . PRO A 1 70 ? 4.196 -1.708 17.825 1.00 98.81 70 PRO A C 1
ATOM 535 O O . PRO A 1 70 ? 3.000 -1.716 17.538 1.00 98.81 70 PRO A O 1
ATOM 538 N N . ASP A 1 71 ? 4.645 -1.323 19.025 1.00 98.75 71 ASP A N 1
ATOM 539 C CA . ASP A 1 71 ? 3.770 -0.918 20.132 1.00 98.75 71 ASP A CA 1
ATOM 540 C C . ASP A 1 71 ? 3.077 0.422 19.850 1.00 98.75 71 ASP A C 1
ATOM 542 O O . ASP A 1 71 ? 1.856 0.523 19.987 1.00 98.75 71 ASP A O 1
ATOM 546 N N . ASP A 1 72 ? 3.828 1.426 19.383 1.00 98.75 72 ASP A N 1
ATOM 547 C CA . ASP A 1 72 ? 3.262 2.737 19.035 1.00 98.75 72 ASP A CA 1
ATOM 548 C C . ASP A 1 72 ? 2.276 2.616 17.864 1.00 98.75 72 ASP A C 1
ATOM 550 O O . ASP A 1 72 ? 1.216 3.245 17.857 1.00 98.75 72 ASP A O 1
ATOM 554 N N . ALA A 1 73 ? 2.588 1.768 16.879 1.00 98.81 73 ALA A N 1
ATOM 555 C CA . ALA A 1 73 ? 1.688 1.489 15.769 1.00 98.81 73 ALA A CA 1
ATOM 556 C C . ALA A 1 73 ? 0.418 0.758 16.229 1.00 98.81 73 ALA A C 1
ATOM 558 O O . ALA A 1 73 ? -0.664 1.075 15.740 1.00 98.81 73 ALA A O 1
ATOM 559 N N . ALA A 1 74 ? 0.506 -0.176 17.182 1.00 98.88 74 ALA A N 1
ATOM 560 C CA . ALA A 1 74 ? -0.669 -0.829 17.759 1.00 98.88 74 ALA A CA 1
ATOM 561 C C . ALA A 1 74 ? -1.558 0.169 18.524 1.00 98.88 74 ALA A C 1
ATOM 563 O O . ALA A 1 74 ? -2.781 0.155 18.360 1.00 98.88 74 ALA A O 1
ATOM 564 N N . GLU A 1 75 ? -0.976 1.084 19.307 1.00 98.69 75 GLU A N 1
ATOM 565 C CA . GLU A 1 75 ? -1.723 2.160 19.974 1.00 98.69 75 GLU A CA 1
ATOM 566 C C . GLU A 1 75 ? -2.369 3.119 18.961 1.00 98.69 75 GLU A C 1
ATOM 568 O O . GLU A 1 75 ? -3.558 3.446 19.070 1.00 98.69 75 GLU A O 1
ATOM 573 N N . GLY A 1 76 ? -1.623 3.512 17.926 1.00 98.75 76 GLY A N 1
ATOM 574 C CA . GLY A 1 76 ? -2.128 4.316 16.817 1.00 98.75 76 GLY A CA 1
ATOM 575 C C . GLY A 1 76 ? -3.278 3.626 16.082 1.00 98.75 76 GLY A C 1
ATOM 576 O O . GLY A 1 76 ? -4.305 4.249 15.816 1.00 98.75 76 GLY A O 1
ATOM 577 N N . PHE A 1 77 ? -3.163 2.326 15.807 1.00 98.81 77 PHE A N 1
ATOM 578 C CA . PHE A 1 77 ? -4.205 1.544 15.142 1.00 98.81 77 PHE A CA 1
ATOM 579 C C . PHE A 1 77 ? -5.488 1.500 15.983 1.00 98.81 77 PHE A C 1
ATOM 581 O O . PHE A 1 77 ? -6.577 1.795 15.482 1.00 98.81 77 PHE A O 1
ATOM 588 N N . LYS A 1 78 ? -5.366 1.222 17.288 1.00 98.69 78 LYS A N 1
ATOM 589 C CA . LYS A 1 78 ? -6.494 1.250 18.236 1.00 98.69 78 LYS A CA 1
ATOM 590 C C . LYS A 1 78 ? -7.142 2.635 18.316 1.00 98.69 78 LYS A C 1
ATOM 592 O O . LYS A 1 78 ? -8.362 2.742 18.409 1.00 98.69 78 LYS A O 1
ATOM 597 N N . THR A 1 79 ? -6.346 3.696 18.245 1.00 98.62 79 THR A N 1
ATOM 598 C CA . THR A 1 79 ? -6.837 5.075 18.355 1.00 98.62 79 THR A CA 1
ATOM 599 C C . THR A 1 79 ? -7.535 5.550 17.081 1.00 98.62 79 THR A C 1
ATOM 601 O O . THR A 1 79 ? -8.596 6.173 17.154 1.00 98.62 79 THR A O 1
ATOM 604 N N . TYR A 1 80 ? -6.956 5.268 15.912 1.00 98.69 80 TYR A N 1
ATOM 605 C CA . TYR A 1 80 ? -7.349 5.910 14.657 1.00 98.69 80 TYR A CA 1
ATOM 606 C C . TYR A 1 80 ? -8.059 4.984 13.665 1.00 98.69 80 TYR A C 1
ATOM 608 O O . TYR A 1 80 ? -8.898 5.470 12.908 1.00 98.69 80 TYR A O 1
ATOM 616 N N . MET A 1 81 ? -7.780 3.677 13.672 1.00 98.62 81 MET A N 1
ATOM 617 C CA . MET A 1 81 ? -8.377 2.713 12.732 1.00 98.62 81 MET A CA 1
ATOM 618 C C . MET A 1 81 ? -9.578 1.988 13.344 1.00 98.62 81 MET A C 1
ATOM 620 O O . MET A 1 81 ? -10.648 1.933 12.740 1.00 98.62 81 MET A O 1
ATOM 624 N N . MET A 1 82 ? -9.461 1.515 14.588 1.00 98.44 82 MET A N 1
ATOM 625 C CA . MET A 1 82 ? -10.535 0.770 15.262 1.00 98.44 82 MET A CA 1
ATOM 626 C C . MET A 1 82 ? -11.883 1.495 15.412 1.00 98.44 82 MET A C 1
ATOM 628 O O . MET A 1 82 ? -12.903 0.800 15.420 1.00 98.44 82 MET A O 1
ATOM 632 N N . PRO A 1 83 ? -11.975 2.844 15.460 1.00 98.25 83 PRO A N 1
ATOM 633 C CA . PRO A 1 83 ? -13.270 3.523 15.384 1.00 98.25 83 PRO A CA 1
ATOM 634 C C . PRO A 1 83 ? -14.108 3.172 14.139 1.00 98.25 83 PRO A C 1
ATOM 636 O O . PRO A 1 83 ? -15.317 3.404 14.152 1.00 98.25 83 PRO A O 1
ATOM 639 N N . PHE A 1 84 ? -13.494 2.608 13.092 1.00 98.38 84 PHE A N 1
ATOM 640 C CA . PHE A 1 84 ? -14.134 2.218 11.831 1.00 98.38 84 PHE A CA 1
ATOM 641 C C . PHE A 1 84 ? -14.428 0.716 11.700 1.00 98.38 84 PHE A C 1
ATOM 643 O O . PHE A 1 84 ? -15.111 0.318 10.760 1.00 98.38 84 PHE A O 1
ATOM 650 N N . ALA A 1 85 ? -13.990 -0.120 12.648 1.00 95.69 85 ALA A N 1
ATOM 651 C CA . ALA A 1 85 ? -14.108 -1.584 12.578 1.00 95.69 85 ALA A CA 1
ATOM 652 C C . ALA A 1 85 ? -15.555 -2.089 12.368 1.00 95.69 85 ALA A C 1
ATOM 654 O O . ALA A 1 85 ? -15.791 -3.109 11.730 1.00 95.69 85 ALA A O 1
ATOM 655 N N . ASN A 1 86 ? -16.550 -1.336 12.853 1.00 92.00 86 ASN A N 1
ATOM 656 C CA . ASN A 1 86 ? -17.977 -1.662 12.727 1.00 92.00 86 ASN A CA 1
ATOM 657 C C . ASN A 1 86 ? -18.713 -0.812 11.675 1.00 92.00 86 ASN A C 1
ATOM 659 O O . ASN A 1 86 ? -19.941 -0.730 11.694 1.00 92.00 86 ASN A O 1
ATOM 663 N N . SER A 1 87 ? -17.985 -0.139 10.781 1.00 94.19 87 SER A N 1
ATOM 664 C CA . SER A 1 87 ? -18.563 0.719 9.737 1.00 94.19 87 SER A CA 1
ATOM 665 C C . SER A 1 87 ? -18.803 -0.004 8.409 1.00 94.19 87 SER A C 1
ATOM 667 O O . SER A 1 87 ? -19.237 0.632 7.456 1.00 94.19 87 SER A O 1
ATOM 669 N N . GLY A 1 88 ? -18.571 -1.321 8.351 1.00 94.19 88 GLY A N 1
ATOM 670 C CA . GLY A 1 88 ? -18.750 -2.123 7.137 1.00 94.19 88 GLY A CA 1
ATOM 671 C C . GLY A 1 88 ? -17.570 -2.064 6.164 1.00 94.19 88 GLY A C 1
ATOM 672 O O . GLY A 1 88 ? -17.710 -2.536 5.043 1.00 94.19 88 GLY A O 1
ATOM 673 N N . VAL A 1 89 ? -16.434 -1.513 6.600 1.00 97.81 89 VAL A N 1
ATOM 674 C CA . VAL A 1 89 ? -15.170 -1.492 5.854 1.00 97.81 89 VAL A CA 1
ATOM 675 C C . VAL A 1 89 ? -14.161 -2.467 6.442 1.00 97.81 89 VAL A C 1
ATOM 677 O O . VAL A 1 89 ? -14.249 -2.819 7.619 1.00 97.81 89 VAL A O 1
ATOM 680 N N . GLN A 1 90 ? -13.193 -2.869 5.625 1.00 98.56 90 GLN A N 1
ATOM 681 C CA . GLN A 1 90 ? -12.052 -3.674 6.039 1.00 98.56 90 GLN A CA 1
ATOM 682 C C . GLN A 1 90 ? -10.852 -2.789 6.392 1.00 98.56 90 GLN A C 1
ATOM 684 O O . GLN A 1 90 ? -10.565 -1.804 5.708 1.00 98.56 90 GLN A O 1
ATOM 689 N N . LEU A 1 91 ? -10.134 -3.144 7.455 1.00 98.81 91 LEU A N 1
ATOM 690 C CA . LEU A 1 91 ? -8.971 -2.401 7.939 1.00 98.81 91 LEU A CA 1
ATOM 691 C C . LEU A 1 91 ? -7.675 -3.135 7.580 1.00 98.81 91 LEU A C 1
ATOM 693 O O . LEU A 1 91 ? -7.428 -4.253 8.044 1.00 98.81 91 LEU A O 1
ATOM 697 N N . GLY A 1 92 ? -6.841 -2.493 6.768 1.00 98.75 92 GLY A N 1
ATOM 698 C CA . GLY A 1 92 ? -5.521 -2.999 6.413 1.00 98.75 92 GLY A CA 1
ATOM 699 C C . GLY A 1 92 ? -4.517 -2.799 7.536 1.00 98.75 92 GLY A C 1
ATOM 700 O O . GLY A 1 92 ? -4.576 -1.806 8.259 1.00 98.75 92 GLY A O 1
ATOM 701 N N . SER A 1 93 ? -3.570 -3.726 7.675 1.00 98.88 93 SER A N 1
ATOM 702 C CA . SER A 1 93 ? -2.411 -3.524 8.543 1.00 98.88 93 SER A CA 1
ATOM 703 C C . SER A 1 93 ? -1.588 -2.305 8.096 1.00 98.88 93 SER A C 1
ATOM 705 O O . SER A 1 93 ? -1.740 -1.829 6.966 1.00 98.88 93 SER A O 1
ATOM 707 N N . PRO A 1 94 ? -0.631 -1.854 8.925 1.00 98.88 94 PRO A N 1
ATOM 708 C CA . PRO A 1 94 ? 0.481 -1.046 8.439 1.00 98.88 94 PRO A CA 1
ATOM 709 C C . PRO A 1 94 ? 1.142 -1.695 7.219 1.00 98.88 94 PRO A C 1
ATOM 711 O O . PRO A 1 94 ? 1.179 -2.925 7.138 1.00 98.88 94 PRO A O 1
ATOM 714 N N . ALA A 1 95 ? 1.654 -0.908 6.277 1.00 98.88 95 ALA A N 1
ATOM 715 C CA . ALA A 1 95 ? 2.356 -1.444 5.113 1.00 98.88 95 ALA A CA 1
ATOM 716 C C . ALA A 1 95 ? 3.858 -1.511 5.399 1.00 98.88 95 ALA A C 1
ATOM 718 O O . ALA A 1 95 ? 4.487 -0.472 5.551 1.00 98.88 95 ALA A O 1
ATOM 719 N N . VAL A 1 96 ? 4.433 -2.711 5.514 1.00 98.94 96 VAL A N 1
ATOM 720 C CA . VAL A 1 96 ? 5.867 -2.885 5.831 1.00 98.94 96 VAL A CA 1
ATOM 721 C C . VAL A 1 96 ? 6.719 -3.070 4.581 1.00 98.94 96 VAL A C 1
ATOM 723 O O . VAL A 1 96 ? 6.248 -3.609 3.579 1.00 98.94 96 VAL A O 1
ATOM 726 N N . THR A 1 97 ? 7.999 -2.704 4.667 1.00 98.88 97 THR A N 1
ATOM 727 C CA . THR A 1 97 ? 8.981 -2.974 3.604 1.00 98.88 97 THR A CA 1
ATOM 728 C C . THR A 1 97 ? 9.264 -4.479 3.426 1.00 98.88 97 THR A C 1
ATOM 730 O O . THR A 1 97 ? 8.940 -5.317 4.274 1.00 98.88 97 THR A O 1
ATOM 733 N N . ASN A 1 98 ? 9.987 -4.854 2.366 1.00 98.75 98 ASN A N 1
ATOM 734 C CA . ASN A 1 98 ? 10.600 -6.183 2.227 1.00 98.75 98 ASN A CA 1
ATOM 735 C C . ASN A 1 98 ? 11.973 -6.304 2.929 1.00 98.75 98 ASN A C 1
ATOM 737 O O . ASN A 1 98 ? 12.776 -7.172 2.578 1.00 98.75 98 ASN A O 1
ATOM 741 N N . GLY A 1 99 ? 12.258 -5.443 3.915 1.00 97.81 99 GLY A N 1
ATOM 742 C CA . GLY A 1 99 ? 13.478 -5.481 4.718 1.00 97.81 99 GLY A CA 1
ATOM 743 C C . GLY A 1 99 ? 13.574 -6.716 5.623 1.00 97.81 99 GLY A C 1
ATOM 744 O O . GLY A 1 99 ? 12.576 -7.255 6.100 1.00 97.81 99 GLY A O 1
ATOM 745 N N . GLY A 1 100 ? 14.804 -7.170 5.882 1.00 96.44 100 GLY A N 1
ATOM 746 C CA . GLY A 1 100 ? 15.071 -8.238 6.849 1.00 96.44 100 GLY A CA 1
ATOM 747 C C . GLY A 1 100 ? 14.895 -7.778 8.301 1.00 96.44 100 GLY A C 1
ATOM 748 O O . GLY A 1 100 ? 14.840 -6.583 8.585 1.00 96.44 100 GLY A O 1
ATOM 749 N N . ALA A 1 101 ? 14.860 -8.730 9.239 1.00 96.50 101 ALA A N 1
ATOM 750 C CA . ALA A 1 101 ? 14.700 -8.435 10.663 1.00 96.50 101 ALA A CA 1
ATOM 751 C C . ALA A 1 101 ? 15.691 -7.346 11.149 1.00 96.50 101 ALA A C 1
ATOM 753 O O . ALA A 1 101 ? 16.885 -7.429 10.845 1.00 96.50 101 ALA A O 1
ATOM 754 N N . PRO A 1 102 ? 15.227 -6.350 11.927 1.00 97.62 102 PRO A N 1
ATOM 755 C CA . PRO A 1 102 ? 13.919 -6.292 12.588 1.00 97.62 102 PRO A CA 1
ATOM 756 C C . PRO A 1 102 ? 12.772 -5.704 11.742 1.00 97.62 102 PRO A C 1
ATOM 758 O O . PRO A 1 102 ? 11.671 -5.581 12.265 1.00 97.62 102 PRO A O 1
ATOM 761 N N . MET A 1 103 ? 13.009 -5.345 10.478 1.00 98.62 103 MET A N 1
ATOM 762 C CA . MET A 1 103 ? 12.018 -4.751 9.571 1.00 98.62 103 MET A CA 1
ATOM 763 C C . MET A 1 103 ? 11.085 -5.805 8.942 1.00 98.62 103 MET A C 1
ATOM 765 O O . MET A 1 103 ? 11.139 -6.997 9.280 1.00 98.62 103 MET A O 1
ATOM 769 N N . GLY A 1 104 ? 10.207 -5.363 8.039 1.00 98.69 104 GLY A N 1
ATOM 770 C CA . GLY A 1 104 ? 9.380 -6.227 7.207 1.00 98.69 104 GLY A CA 1
ATOM 771 C C . GLY A 1 104 ? 8.491 -7.173 8.004 1.00 98.69 104 GLY A C 1
ATOM 772 O O . GLY A 1 104 ? 7.820 -6.780 8.960 1.00 98.69 104 GLY A O 1
ATOM 773 N N . LEU A 1 105 ? 8.494 -8.457 7.637 1.00 98.81 105 LEU A N 1
ATOM 774 C CA . LEU A 1 105 ? 7.606 -9.455 8.250 1.00 98.81 105 LEU A CA 1
ATOM 775 C C . LEU A 1 105 ? 7.888 -9.680 9.747 1.00 98.81 105 LEU A C 1
ATOM 777 O O . LEU A 1 105 ? 7.005 -10.122 10.481 1.00 98.81 105 LEU A O 1
ATOM 781 N N . THR A 1 106 ? 9.099 -9.368 10.226 1.00 98.81 106 THR A N 1
ATOM 782 C CA . THR A 1 106 ? 9.389 -9.404 11.669 1.00 98.81 106 THR A CA 1
ATOM 783 C C . THR A 1 106 ? 8.696 -8.256 12.394 1.00 98.81 106 THR A C 1
ATOM 785 O O . THR A 1 106 ? 8.049 -8.492 13.412 1.00 98.81 106 THR A O 1
ATOM 788 N N . TRP A 1 107 ? 8.766 -7.037 11.851 1.00 98.88 107 TRP A N 1
ATOM 789 C CA . TRP A 1 107 ? 8.039 -5.891 12.400 1.00 98.88 107 TRP A CA 1
ATOM 790 C C . TRP A 1 107 ? 6.527 -6.150 12.393 1.00 98.88 107 TRP A C 1
ATOM 792 O O . TRP A 1 107 ? 5.873 -5.952 13.413 1.00 98.88 107 TRP A O 1
ATOM 802 N N . MET A 1 108 ? 5.992 -6.685 11.286 1.00 98.94 108 MET A N 1
ATOM 803 C CA . MET A 1 108 ? 4.566 -7.013 11.152 1.00 98.94 108 MET A CA 1
ATOM 804 C C . MET A 1 108 ? 4.093 -8.013 12.211 1.00 98.94 108 MET A C 1
ATOM 806 O O . MET A 1 108 ? 3.052 -7.811 12.830 1.00 98.94 108 MET A O 1
ATOM 810 N N . GLY A 1 109 ? 4.868 -9.077 12.450 1.00 98.75 109 GLY A N 1
ATOM 811 C CA . GLY A 1 109 ? 4.559 -10.052 13.497 1.00 98.75 109 GLY A CA 1
ATOM 812 C C . GLY A 1 109 ? 4.503 -9.415 14.882 1.00 98.75 109 GLY A C 1
ATOM 813 O O . GLY A 1 109 ? 3.518 -9.596 15.589 1.00 98.75 109 GLY A O 1
ATOM 814 N N . ASN A 1 110 ? 5.499 -8.594 15.220 1.00 98.81 110 ASN A N 1
ATOM 815 C CA . ASN A 1 110 ? 5.517 -7.885 16.499 1.00 98.81 110 ASN A CA 1
ATOM 816 C C . ASN A 1 110 ? 4.325 -6.924 16.637 1.00 98.81 110 ASN A C 1
ATOM 818 O O . ASN A 1 110 ? 3.750 -6.828 17.711 1.00 98.81 110 ASN A O 1
ATOM 822 N N . PHE A 1 111 ? 3.925 -6.237 15.561 1.00 98.88 111 PHE A N 1
ATOM 823 C CA . PHE A 1 111 ? 2.763 -5.342 15.580 1.00 98.88 111 PHE A CA 1
ATOM 824 C C . PHE A 1 111 ? 1.471 -6.115 15.859 1.00 98.88 111 PHE A C 1
ATOM 826 O O . PHE A 1 111 ? 0.675 -5.699 16.700 1.00 98.88 111 PHE A O 1
ATOM 833 N N . LEU A 1 112 ? 1.272 -7.254 15.190 1.00 98.75 112 LEU A N 1
ATOM 834 C CA . LEU A 1 112 ? 0.107 -8.110 15.417 1.00 98.75 112 LEU A CA 1
ATOM 835 C C . LEU A 1 112 ? 0.091 -8.671 16.846 1.00 98.75 112 LEU A C 1
ATOM 837 O O . LEU A 1 112 ? -0.971 -8.691 17.468 1.00 98.75 112 LEU A O 1
ATOM 841 N N . ASP A 1 113 ? 1.252 -9.050 17.388 1.00 98.50 113 ASP A N 1
ATOM 842 C CA . ASP A 1 113 ? 1.390 -9.495 18.779 1.00 98.50 113 ASP A CA 1
ATOM 843 C C . ASP A 1 113 ? 1.035 -8.373 19.775 1.00 98.50 113 ASP A C 1
ATOM 845 O O . ASP A 1 113 ? 0.289 -8.610 20.728 1.00 98.50 113 ASP A O 1
ATOM 849 N N . SER A 1 114 ? 1.502 -7.140 19.539 1.00 98.38 114 SER A N 1
ATOM 850 C CA . SER A 1 114 ? 1.165 -5.958 20.353 1.00 98.38 114 SER A CA 1
ATOM 851 C C . SER A 1 114 ? -0.312 -5.560 20.235 1.00 98.38 114 SER A C 1
ATOM 853 O O . SER A 1 114 ? -0.918 -5.055 21.187 1.00 98.38 114 SER A O 1
ATOM 855 N N . CYS A 1 115 ? -0.924 -5.803 19.075 1.00 95.50 115 CYS A N 1
ATOM 856 C CA . CYS A 1 115 ? -2.351 -5.602 18.860 1.00 95.50 115 CYS A CA 1
ATOM 857 C C . CYS A 1 115 ? -3.198 -6.623 19.634 1.00 95.50 115 CYS A C 1
ATOM 859 O O . CYS A 1 115 ? -4.186 -6.232 20.265 1.00 95.50 115 CYS A O 1
ATOM 861 N N . GLY A 1 116 ? -2.804 -7.900 19.619 1.00 94.50 116 GLY A N 1
ATOM 862 C CA . GLY A 1 116 ? -3.562 -8.994 20.223 1.00 94.50 116 GLY A CA 1
ATOM 863 C C . GLY A 1 116 ? -4.997 -9.071 19.687 1.00 94.50 116 GLY A C 1
ATOM 864 O O . GLY A 1 116 ? -5.259 -8.766 18.525 1.00 94.50 116 GLY A O 1
ATOM 865 N N . ASP A 1 117 ? -5.942 -9.427 20.557 1.00 93.69 117 ASP A N 1
ATOM 866 C CA . ASP A 1 117 ? -7.370 -9.525 20.212 1.00 93.69 117 ASP A CA 1
ATOM 867 C C . ASP A 1 117 ? -8.091 -8.157 20.166 1.00 93.69 117 ASP A C 1
ATOM 869 O O . ASP A 1 117 ? -9.280 -8.089 19.855 1.00 93.69 117 ASP A O 1
ATOM 873 N N . ASP A 1 118 ? -7.394 -7.056 20.473 1.00 94.06 118 ASP A N 1
ATOM 874 C CA . ASP A 1 118 ? -7.989 -5.713 20.534 1.00 94.06 118 ASP A CA 1
AT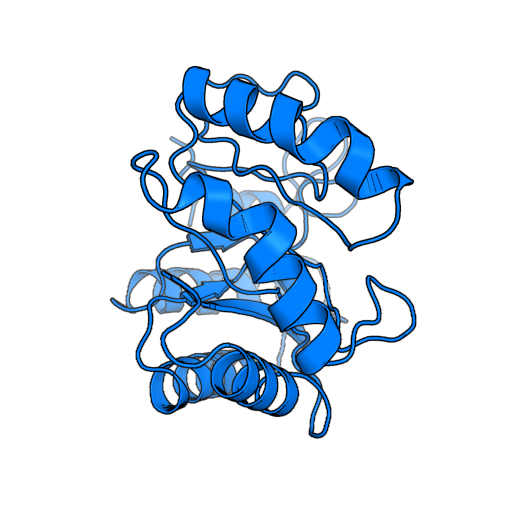OM 875 C C . ASP A 1 118 ? -8.076 -5.023 19.161 1.00 94.06 118 ASP A C 1
ATOM 877 O O . ASP A 1 118 ? -8.762 -4.007 19.026 1.00 94.06 118 ASP A O 1
ATOM 881 N N . CYS A 1 119 ? -7.356 -5.523 18.151 1.00 96.75 119 CYS A N 1
ATOM 882 C CA . CYS A 1 119 ? -7.323 -4.946 16.809 1.00 96.75 119 CYS A CA 1
ATOM 883 C C . CYS A 1 119 ? -8.034 -5.849 15.795 1.00 96.75 119 CYS A C 1
ATOM 885 O O . CYS A 1 119 ? -7.692 -7.019 15.629 1.00 96.75 119 CYS A O 1
ATOM 887 N N . GLN A 1 120 ? -8.957 -5.277 15.025 1.00 97.19 120 GLN A N 1
ATOM 888 C CA . GLN A 1 120 ? -9.458 -5.875 13.794 1.00 97.19 120 GLN A CA 1
ATOM 889 C C . GLN A 1 120 ? -8.515 -5.501 12.647 1.00 97.19 120 GLN A C 1
ATOM 891 O O . GLN A 1 120 ? -8.586 -4.399 12.115 1.00 97.19 120 GLN A O 1
ATOM 896 N N . VAL A 1 121 ? -7.623 -6.423 12.289 1.00 98.38 121 VAL A N 1
ATOM 897 C CA . VAL A 1 121 ? -6.785 -6.335 11.084 1.00 98.38 121 VAL A CA 1
ATOM 898 C C . VAL A 1 121 ? -7.314 -7.348 10.075 1.00 98.38 121 VAL A C 1
ATOM 900 O O . VAL A 1 121 ? -7.161 -8.558 10.274 1.00 98.38 121 VAL A O 1
ATOM 903 N N . ASP A 1 122 ? -7.960 -6.871 9.017 1.00 98.62 122 ASP A N 1
ATOM 904 C CA . ASP A 1 122 ? -8.670 -7.713 8.051 1.00 98.62 122 ASP A CA 1
ATOM 905 C C . 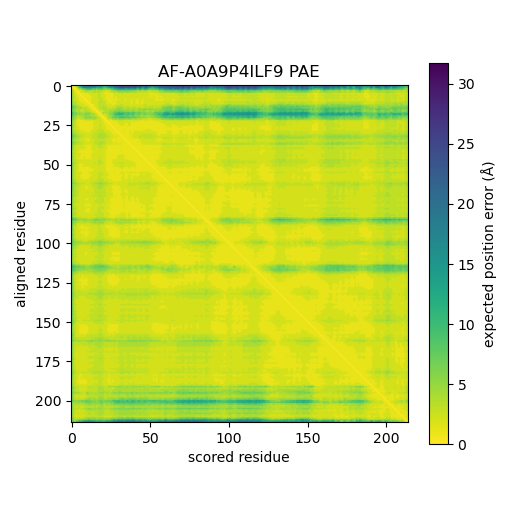ASP A 1 122 ? -7.736 -8.272 6.968 1.00 98.62 122 ASP A C 1
ATOM 907 O O . ASP A 1 122 ? -7.890 -9.423 6.557 1.00 98.62 122 ASP A O 1
ATOM 911 N N . PHE A 1 123 ? -6.716 -7.508 6.571 1.00 98.81 123 PHE A N 1
ATOM 912 C CA . PHE A 1 123 ? -5.713 -7.901 5.575 1.00 98.81 123 PHE A CA 1
ATOM 913 C C . PHE A 1 123 ? -4.329 -7.318 5.897 1.00 98.81 123 PHE A C 1
ATOM 915 O O . PHE A 1 123 ? -4.208 -6.363 6.666 1.00 98.81 123 PHE A O 1
ATOM 922 N N . ILE A 1 124 ? -3.278 -7.920 5.335 1.00 98.94 124 ILE A N 1
ATOM 923 C CA . ILE A 1 124 ? -1.881 -7.508 5.535 1.00 98.94 124 ILE A CA 1
ATOM 924 C C . ILE A 1 124 ? -1.389 -6.718 4.324 1.00 98.94 124 ILE A C 1
ATOM 926 O O . ILE A 1 124 ? -1.406 -7.233 3.206 1.00 98.94 124 ILE A O 1
ATOM 930 N N . CYS A 1 125 ? -0.917 -5.498 4.562 1.00 98.94 125 CYS A N 1
ATOM 931 C CA . CYS A 1 125 ? -0.315 -4.620 3.564 1.00 98.94 125 CYS A CA 1
ATOM 932 C C . CYS A 1 125 ? 1.203 -4.836 3.505 1.00 98.94 125 CYS A C 1
ATOM 934 O O . CYS A 1 125 ? 1.877 -4.853 4.538 1.00 98.94 125 CYS A O 1
ATOM 936 N N . LEU A 1 126 ? 1.746 -5.001 2.301 1.00 98.94 126 LEU A N 1
ATOM 937 C CA . LEU A 1 126 ? 3.161 -5.294 2.071 1.00 98.94 126 LEU A CA 1
ATOM 938 C C . LEU A 1 126 ? 3.711 -4.465 0.918 1.00 98.94 126 LEU A C 1
ATOM 940 O O . LEU A 1 126 ? 3.042 -4.309 -0.106 1.0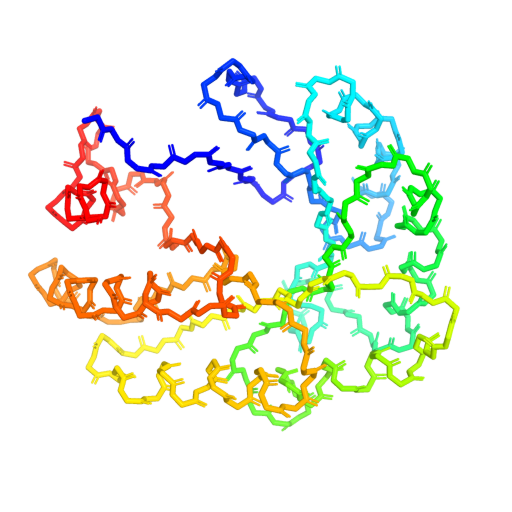0 98.94 126 LEU A O 1
ATOM 944 N N . HIS A 1 127 ? 4.958 -4.027 1.063 1.00 98.94 127 HIS A N 1
ATOM 945 C CA . HIS A 1 127 ? 5.746 -3.429 -0.005 1.00 98.94 127 HIS A CA 1
ATOM 946 C C . HIS A 1 127 ? 6.875 -4.359 -0.434 1.00 98.94 127 HIS A C 1
ATOM 948 O O . HIS A 1 127 ? 7.472 -5.063 0.386 1.00 98.94 127 HIS A O 1
ATOM 954 N N . TRP A 1 128 ? 7.206 -4.341 -1.723 1.00 98.81 128 TRP A N 1
ATOM 955 C CA . TRP A 1 128 ? 8.355 -5.073 -2.239 1.00 98.81 128 TRP A CA 1
ATOM 956 C C . TRP A 1 128 ? 9.124 -4.282 -3.293 1.00 98.81 128 TRP A C 1
ATOM 958 O O . TRP A 1 128 ? 8.565 -3.858 -4.301 1.00 98.81 128 TRP A O 1
ATOM 968 N N . TYR A 1 129 ? 10.435 -4.160 -3.094 1.00 98.69 129 TYR A N 1
ATOM 969 C CA . TYR A 1 129 ? 11.352 -3.609 -4.086 1.00 98.69 129 TYR A CA 1
ATOM 970 C C . TYR A 1 129 ? 12.627 -4.441 -4.171 1.00 98.69 129 TYR A C 1
ATOM 972 O O . TYR A 1 129 ? 13.300 -4.665 -3.164 1.00 98.69 129 TYR A O 1
ATOM 980 N N . ASP A 1 130 ? 12.978 -4.882 -5.375 1.00 98.62 130 ASP A N 1
ATOM 981 C CA . ASP A 1 130 ? 14.244 -5.558 -5.676 1.00 98.62 130 ASP A CA 1
ATOM 982 C C . ASP A 1 130 ? 14.524 -5.491 -7.190 1.00 98.62 130 ASP A C 1
ATOM 984 O O . ASP A 1 130 ? 13.798 -4.836 -7.933 1.00 98.62 130 ASP A O 1
ATOM 988 N N . SER A 1 131 ? 15.573 -6.149 -7.679 1.00 98.44 131 SER A N 1
ATOM 989 C CA . SER A 1 131 ? 15.838 -6.263 -9.111 1.00 98.44 131 SER A CA 1
ATOM 990 C C . SER A 1 131 ? 14.675 -6.931 -9.848 1.00 98.44 131 SER A C 1
ATOM 992 O O . SER A 1 131 ? 14.091 -7.897 -9.347 1.00 98.44 131 SER A O 1
ATOM 994 N N . TYR A 1 132 ? 14.409 -6.503 -11.088 1.00 98.31 132 TYR A N 1
ATOM 995 C CA . TYR A 1 132 ? 13.417 -7.144 -11.972 1.00 98.31 132 TYR A CA 1
ATOM 996 C C . TYR A 1 132 ? 13.670 -8.655 -12.142 1.00 98.31 132 TYR A C 1
ATOM 998 O O . TYR A 1 132 ? 12.762 -9.426 -12.432 1.00 98.31 132 TYR A O 1
ATOM 1006 N N . SER A 1 133 ? 14.918 -9.097 -11.967 1.00 98.31 133 SER A N 1
ATOM 1007 C CA . SER A 1 133 ? 15.310 -10.501 -12.112 1.00 98.31 133 SER A CA 1
ATOM 1008 C C . SER A 1 133 ? 14.956 -11.372 -10.898 1.00 98.31 133 SER A C 1
ATOM 1010 O O . SER A 1 133 ? 14.934 -12.601 -11.002 1.00 98.31 133 SER A O 1
ATOM 1012 N N . ASN A 1 134 ? 14.624 -10.767 -9.754 1.00 98.38 134 ASN A N 1
ATOM 1013 C CA . ASN A 1 134 ? 14.390 -11.458 -8.485 1.00 98.38 134 ASN A CA 1
ATOM 1014 C C . ASN A 1 134 ? 12.934 -11.935 -8.309 1.00 98.38 134 ASN A C 1
ATOM 1016 O O . ASN A 1 134 ? 12.376 -11.898 -7.212 1.00 98.38 134 ASN A O 1
ATOM 1020 N N . VAL A 1 135 ? 12.327 -12.476 -9.372 1.00 98.62 135 VAL A N 1
ATOM 1021 C CA . VAL A 1 135 ? 10.942 -12.987 -9.346 1.00 98.62 135 VAL A CA 1
ATOM 1022 C C . VAL A 1 135 ? 10.756 -14.113 -8.324 1.00 98.62 135 VAL A C 1
ATOM 1024 O O . VAL A 1 135 ? 9.745 -14.170 -7.624 1.00 98.62 135 VAL A O 1
ATOM 1027 N N . ALA A 1 136 ? 11.742 -15.004 -8.187 1.00 98.69 136 ALA A N 1
ATOM 1028 C CA . ALA A 1 136 ? 11.682 -16.073 -7.191 1.00 98.69 136 ALA A CA 1
ATOM 1029 C C . ALA A 1 136 ? 11.610 -15.514 -5.760 1.00 98.69 136 ALA A C 1
ATOM 1031 O O . ALA A 1 136 ? 10.854 -16.030 -4.935 1.00 98.69 136 ALA A O 1
ATOM 1032 N N . TYR A 1 137 ? 12.348 -14.433 -5.480 1.00 98.62 137 TYR A N 1
ATOM 1033 C CA . TYR A 1 137 ? 12.285 -13.768 -4.184 1.00 98.62 137 TYR A CA 1
ATOM 1034 C C . TYR A 1 137 ? 10.918 -13.117 -3.968 1.00 98.62 137 TYR A C 1
ATOM 1036 O O . TYR A 1 137 ? 10.306 -13.392 -2.939 1.00 98.62 137 TYR A O 1
ATOM 1044 N N . PHE A 1 138 ? 10.405 -12.362 -4.949 1.00 98.81 138 PHE A N 1
ATOM 1045 C CA . PHE A 1 138 ? 9.065 -11.762 -4.905 1.00 98.81 138 PHE A CA 1
ATOM 1046 C C . PHE A 1 138 ? 7.994 -12.781 -4.493 1.00 98.81 138 PHE A C 1
ATOM 1048 O O . PHE A 1 138 ? 7.296 -12.594 -3.495 1.00 98.81 138 PHE A O 1
ATOM 1055 N N . LYS A 1 139 ? 7.931 -13.914 -5.207 1.00 98.81 139 LYS A N 1
ATOM 1056 C CA . LYS A 1 139 ? 6.958 -14.984 -4.943 1.00 98.81 139 LYS A CA 1
ATOM 1057 C C . LYS A 1 139 ? 7.135 -15.572 -3.542 1.00 98.81 139 LYS A C 1
ATOM 1059 O O . LYS A 1 139 ? 6.182 -15.628 -2.768 1.00 98.81 139 LYS A O 1
ATOM 1064 N N . SER A 1 140 ? 8.369 -15.931 -3.177 1.00 98.62 140 SER A N 1
ATOM 1065 C CA . SER A 1 140 ? 8.658 -16.538 -1.870 1.00 98.62 140 SER A CA 1
ATOM 1066 C C . SER A 1 140 ? 8.404 -15.600 -0.681 1.00 98.62 140 SER A C 1
ATOM 1068 O O . SER A 1 140 ? 8.004 -16.067 0.384 1.00 98.62 140 SER A O 1
ATOM 1070 N N . TYR A 1 141 ? 8.593 -14.286 -0.849 1.00 98.81 141 TYR A N 1
ATOM 1071 C CA . TYR A 1 141 ? 8.307 -13.287 0.181 1.00 98.81 141 TYR A CA 1
ATOM 1072 C C . TYR A 1 141 ? 6.803 -13.218 0.472 1.00 98.81 141 TYR A C 1
ATOM 1074 O O . TYR A 1 141 ? 6.397 -13.312 1.632 1.00 98.81 141 TYR A O 1
ATOM 1082 N N . LEU A 1 142 ? 5.970 -13.142 -0.572 1.00 98.81 142 LEU A N 1
ATOM 1083 C CA . LEU A 1 142 ? 4.512 -13.089 -0.428 1.00 98.81 142 LEU A CA 1
ATOM 1084 C C . LEU A 1 142 ? 3.934 -14.411 0.095 1.00 98.81 142 LEU A C 1
ATOM 1086 O O . LEU A 1 142 ? 3.082 -14.409 0.984 1.00 98.81 142 LEU A O 1
ATOM 1090 N N . GLU A 1 143 ? 4.439 -15.550 -0.386 1.00 98.69 143 GLU A N 1
ATOM 1091 C CA . GLU A 1 143 ? 4.115 -16.865 0.181 1.00 98.69 143 GLU A CA 1
ATOM 1092 C C . GLU A 1 143 ? 4.509 -16.953 1.663 1.00 98.69 143 GLU A C 1
ATOM 1094 O O . GLU A 1 143 ? 3.759 -17.493 2.478 1.00 98.69 143 GLU A O 1
ATOM 1099 N N . GLY A 1 144 ? 5.674 -16.413 2.032 1.00 98.56 144 GLY A N 1
ATOM 1100 C CA . GLY A 1 144 ? 6.151 -16.337 3.411 1.00 98.56 144 GLY A CA 1
ATOM 1101 C C . GLY A 1 144 ? 5.217 -15.522 4.304 1.00 98.56 144 GLY A C 1
ATOM 1102 O O . GLY A 1 144 ? 4.804 -16.010 5.357 1.00 98.56 144 GLY A O 1
ATOM 1103 N N . ALA A 1 145 ? 4.813 -14.332 3.854 1.00 98.75 145 ALA A N 1
ATOM 1104 C CA . ALA A 1 145 ? 3.879 -13.474 4.576 1.00 98.75 145 ALA A CA 1
ATOM 1105 C C . ALA A 1 145 ? 2.516 -14.152 4.781 1.00 98.75 145 ALA A C 1
ATOM 1107 O O . ALA A 1 145 ? 2.009 -14.213 5.904 1.00 98.75 145 ALA A O 1
ATOM 1108 N N . TRP A 1 146 ? 1.947 -14.746 3.727 1.00 98.75 146 TRP A N 1
ATOM 1109 C CA . TRP A 1 146 ? 0.695 -15.494 3.850 1.00 98.75 146 TRP A CA 1
ATOM 1110 C C . TRP A 1 146 ? 0.836 -16.702 4.784 1.00 98.75 146 TRP A C 1
ATOM 1112 O O . TRP A 1 146 ? -0.054 -16.983 5.591 1.00 98.75 146 TRP A O 1
ATOM 1122 N N . ASN A 1 147 ? 1.958 -17.422 4.717 1.00 98.56 147 ASN A N 1
ATOM 1123 C CA . ASN A 1 147 ? 2.214 -18.554 5.600 1.00 98.56 147 ASN A CA 1
ATOM 1124 C C . ASN A 1 147 ? 2.346 -18.160 7.069 1.00 98.56 147 ASN A C 1
ATOM 1126 O O . ASN A 1 147 ? 1.896 -18.921 7.926 1.00 98.56 147 ASN A O 1
ATOM 1130 N N . GLN A 1 148 ? 2.917 -16.992 7.348 1.00 98.50 148 GLN A N 1
ATOM 1131 C CA . GLN A 1 148 ? 3.095 -16.490 8.702 1.00 98.50 148 GLN A CA 1
ATOM 1132 C C . GLN A 1 148 ? 1.788 -15.951 9.299 1.00 98.50 148 GLN A C 1
ATOM 1134 O O . GLN A 1 148 ? 1.472 -16.275 10.440 1.00 98.50 148 GLN A O 1
ATOM 1139 N N . PHE A 1 149 ? 1.015 -15.166 8.541 1.00 98.31 149 PHE A N 1
ATOM 1140 C CA . PHE A 1 149 ? -0.124 -14.417 9.096 1.00 98.31 149 PHE A CA 1
ATOM 1141 C C . PHE A 1 149 ? -1.496 -15.011 8.781 1.00 98.31 149 PHE A C 1
ATOM 1143 O O . PHE A 1 149 ? -2.463 -14.700 9.472 1.00 98.31 149 PHE A O 1
ATOM 1150 N N . LYS A 1 150 ? -1.600 -15.857 7.748 1.00 98.00 150 LYS A N 1
ATOM 1151 C CA . LYS A 1 150 ? -2.849 -16.517 7.319 1.00 98.00 150 LYS A CA 1
ATOM 1152 C C . LYS A 1 150 ? -4.030 -15.551 7.138 1.00 98.00 150 LYS A C 1
ATOM 1154 O O . LYS A 1 150 ? -5.181 -15.909 7.380 1.00 98.00 150 LYS A O 1
ATOM 1159 N N . LYS A 1 151 ? -3.730 -14.342 6.661 1.00 98.44 151 LYS A N 1
ATOM 1160 C CA . LYS A 1 151 ? -4.682 -13.293 6.280 1.00 98.44 151 LYS A CA 1
ATOM 1161 C C . LYS A 1 151 ? -4.543 -12.976 4.786 1.00 98.44 151 LYS A C 1
ATOM 1163 O O . LYS A 1 151 ? -3.478 -13.252 4.225 1.00 98.44 151 LYS A O 1
ATOM 1168 N N . PRO A 1 152 ? -5.586 -12.423 4.144 1.00 98.75 152 PRO A N 1
ATOM 1169 C CA . PRO A 1 152 ? -5.460 -11.882 2.800 1.00 98.75 152 PRO A CA 1
ATOM 1170 C C . PRO A 1 152 ? -4.349 -10.834 2.719 1.00 98.75 152 PRO A C 1
ATOM 1172 O O . PRO A 1 152 ? -4.087 -10.123 3.691 1.00 98.75 152 PRO A O 1
ATOM 1175 N N . LEU A 1 153 ? -3.697 -10.754 1.564 1.00 98.88 153 LEU A N 1
ATOM 1176 C CA . LEU A 1 153 ? -2.593 -9.843 1.300 1.00 98.88 153 LEU A CA 1
ATOM 1177 C C . LEU A 1 153 ? -3.014 -8.747 0.329 1.00 98.88 153 LEU A C 1
ATOM 1179 O O . LEU A 1 153 ? -3.669 -9.009 -0.686 1.00 98.88 153 LEU A O 1
ATOM 1183 N N . TRP A 1 154 ? -2.570 -7.534 0.636 1.00 98.81 154 TRP A N 1
ATOM 1184 C CA . TRP A 1 154 ? -2.550 -6.398 -0.268 1.00 98.81 154 TRP A CA 1
ATOM 1185 C C . TRP A 1 154 ? -1.102 -5.997 -0.520 1.00 98.81 154 TRP A C 1
ATOM 1187 O O . TRP A 1 154 ? -0.374 -5.640 0.404 1.00 98.81 154 TRP A O 1
ATOM 1197 N N . ILE A 1 155 ? -0.677 -6.051 -1.777 1.00 98.81 155 ILE A N 1
ATOM 1198 C CA . ILE A 1 155 ? 0.660 -5.615 -2.176 1.00 98.81 155 ILE A CA 1
ATOM 1199 C C . ILE A 1 155 ? 0.528 -4.159 -2.609 1.00 98.81 155 ILE A C 1
ATOM 1201 O O . ILE A 1 155 ? 0.399 -3.859 -3.796 1.00 98.81 155 ILE A O 1
ATOM 1205 N N . THR A 1 156 ? 0.441 -3.262 -1.626 1.00 98.69 156 THR A N 1
ATOM 1206 C CA . THR A 1 156 ? 0.156 -1.838 -1.854 1.00 98.69 156 THR A CA 1
ATOM 1207 C C . THR A 1 156 ? 1.278 -1.143 -2.611 1.00 98.69 156 THR A C 1
ATOM 1209 O O . THR A 1 156 ? 1.005 -0.196 -3.336 1.00 98.69 156 THR A O 1
ATOM 1212 N N . GLU A 1 157 ? 2.499 -1.678 -2.555 1.00 98.75 157 GLU A N 1
ATOM 1213 C CA . GLU A 1 157 ? 3.571 -1.305 -3.471 1.00 98.75 157 GLU A CA 1
ATOM 1214 C C . GLU A 1 157 ? 4.355 -2.536 -3.917 1.00 98.75 157 GLU A C 1
ATOM 1216 O O . GLU A 1 157 ? 4.802 -3.351 -3.111 1.00 98.75 157 GLU A O 1
ATOM 1221 N N . PHE A 1 158 ? 4.600 -2.641 -5.216 1.00 98.75 158 PHE A N 1
ATOM 1222 C CA . PHE A 1 158 ? 5.717 -3.429 -5.714 1.00 98.75 158 PHE A CA 1
ATOM 1223 C C . PHE A 1 158 ? 6.376 -2.740 -6.901 1.00 98.75 158 PHE A C 1
ATOM 1225 O O . PHE A 1 158 ? 5.700 -2.135 -7.734 1.00 98.75 158 PHE A O 1
ATOM 1232 N N . GLY A 1 159 ? 7.699 -2.819 -6.983 1.00 98.19 159 GLY A N 1
ATOM 1233 C CA . GLY A 1 159 ? 8.463 -2.188 -8.053 1.00 98.19 159 GLY A CA 1
ATOM 1234 C C . GLY A 1 159 ? 9.846 -2.796 -8.216 1.00 98.19 159 GLY A C 1
ATOM 1235 O O . GLY A 1 159 ? 10.322 -3.539 -7.359 1.00 98.19 159 GLY A O 1
ATOM 1236 N N . THR A 1 160 ? 10.502 -2.472 -9.327 1.00 98.19 160 THR A N 1
ATOM 1237 C CA . THR A 1 160 ? 11.873 -2.916 -9.583 1.00 98.19 160 THR A CA 1
ATOM 1238 C C . THR A 1 160 ? 12.866 -1.790 -9.291 1.00 98.19 160 THR A C 1
ATOM 1240 O O . THR A 1 160 ? 12.595 -0.618 -9.553 1.00 98.19 160 THR A O 1
ATOM 1243 N N . THR A 1 161 ? 14.023 -2.120 -8.717 1.00 97.38 161 THR A N 1
ATOM 1244 C CA . THR A 1 161 ? 15.097 -1.150 -8.416 1.00 97.38 161 THR A CA 1
ATOM 1245 C C . THR A 1 161 ? 16.063 -0.953 -9.584 1.00 97.38 161 THR A C 1
ATOM 1247 O O . THR A 1 161 ? 16.839 0.004 -9.600 1.00 97.38 161 THR A O 1
ATOM 1250 N N . ASP A 1 162 ? 16.004 -1.847 -10.568 1.00 97.69 162 ASP A N 1
ATOM 1251 C CA . ASP A 1 162 ? 16.737 -1.800 -11.823 1.00 97.69 162 ASP A CA 1
ATOM 1252 C C . ASP A 1 162 ? 15.892 -2.364 -12.981 1.00 97.69 162 ASP A C 1
ATOM 1254 O O . ASP A 1 162 ? 14.756 -2.814 -12.795 1.00 97.69 162 ASP A O 1
ATOM 1258 N N . GLY A 1 163 ? 16.462 -2.319 -14.185 1.00 96.12 163 GLY A N 1
ATOM 1259 C CA . GLY A 1 163 ? 15.857 -2.839 -15.409 1.00 96.12 163 GLY A CA 1
ATOM 1260 C C . GLY A 1 163 ? 15.600 -1.762 -16.464 1.00 96.12 163 GLY A C 1
ATOM 1261 O O . GLY A 1 163 ? 15.343 -0.603 -16.148 1.00 96.12 163 GLY A O 1
ATOM 1262 N N . THR A 1 164 ? 15.695 -2.145 -17.735 1.00 96.81 164 THR A N 1
ATOM 1263 C CA . THR A 1 164 ? 15.134 -1.387 -18.864 1.00 96.81 164 THR A CA 1
ATOM 1264 C C . THR A 1 164 ? 13.618 -1.571 -18.925 1.00 96.81 164 THR A C 1
ATOM 1266 O O . THR A 1 164 ? 13.103 -2.536 -18.366 1.00 96.81 164 THR A O 1
ATOM 1269 N N . ASP A 1 165 ? 12.908 -0.735 -19.682 1.00 95.38 165 ASP A N 1
ATOM 1270 C CA . ASP A 1 165 ? 11.449 -0.852 -19.841 1.00 95.38 165 ASP A CA 1
ATOM 1271 C C . ASP A 1 165 ? 11.011 -2.269 -20.263 1.00 95.38 165 ASP A C 1
ATOM 1273 O O . ASP A 1 165 ? 10.126 -2.840 -19.634 1.00 95.38 165 ASP A O 1
ATOM 1277 N N . ASP A 1 166 ? 11.714 -2.899 -21.213 1.00 96.94 166 ASP A N 1
ATOM 1278 C CA . ASP A 1 166 ? 11.466 -4.296 -21.622 1.00 96.94 166 ASP A CA 1
ATOM 1279 C C . ASP A 1 166 ? 11.667 -5.322 -20.487 1.00 96.94 166 ASP A C 1
ATOM 1281 O O . ASP A 1 166 ? 10.971 -6.337 -20.410 1.00 96.94 166 ASP A O 1
ATOM 1285 N N . GLN A 1 167 ? 12.634 -5.084 -19.597 1.00 98.12 167 GLN A N 1
ATOM 1286 C CA . GLN A 1 167 ? 12.930 -5.968 -18.466 1.00 98.12 167 GLN A CA 1
ATOM 1287 C C . GLN A 1 167 ? 11.868 -5.828 -17.373 1.00 98.12 167 GLN A C 1
ATOM 1289 O O . GLN A 1 167 ? 11.440 -6.829 -16.800 1.00 98.12 167 GLN A O 1
ATOM 1294 N N . ILE A 1 168 ? 11.403 -4.601 -17.130 1.00 98.06 168 ILE A N 1
ATOM 1295 C CA . ILE A 1 168 ? 10.300 -4.310 -16.208 1.00 98.06 168 ILE A CA 1
ATOM 1296 C C . ILE A 1 168 ? 8.991 -4.889 -16.758 1.00 98.06 168 ILE A C 1
ATOM 1298 O O . ILE A 1 168 ? 8.257 -5.545 -16.023 1.00 98.06 168 ILE A O 1
ATOM 1302 N N . ALA A 1 169 ? 8.731 -4.726 -18.057 1.00 97.25 169 ALA A N 1
ATOM 1303 C CA . ALA A 1 169 ? 7.603 -5.349 -18.745 1.00 97.25 169 ALA A CA 1
ATOM 1304 C C . ALA A 1 169 ? 7.625 -6.877 -18.580 1.00 97.25 169 ALA A C 1
ATOM 1306 O O . ALA A 1 169 ? 6.635 -7.453 -18.142 1.00 97.25 169 ALA A O 1
ATOM 1307 N N . SER A 1 170 ? 8.772 -7.520 -18.823 1.00 97.88 170 SER A N 1
ATOM 1308 C CA . SER A 1 170 ? 8.927 -8.974 -18.655 1.00 97.88 170 SER A CA 1
ATOM 1309 C C . SER A 1 170 ? 8.687 -9.429 -17.208 1.00 97.88 170 SER A C 1
ATOM 1311 O O . SER A 1 170 ? 8.089 -10.478 -16.977 1.00 97.88 170 SER A O 1
ATOM 1313 N N . PHE A 1 171 ? 9.130 -8.643 -16.220 1.00 98.44 171 PHE A N 1
ATOM 1314 C CA . PHE A 1 171 ? 8.834 -8.905 -14.810 1.00 98.44 171 PHE A CA 1
ATOM 1315 C C . PHE A 1 171 ? 7.323 -8.864 -14.544 1.00 98.44 171 PHE A C 1
ATOM 1317 O O . PHE A 1 171 ? 6.785 -9.799 -13.951 1.00 98.44 171 PHE A O 1
ATOM 1324 N N . LEU A 1 172 ? 6.629 -7.824 -15.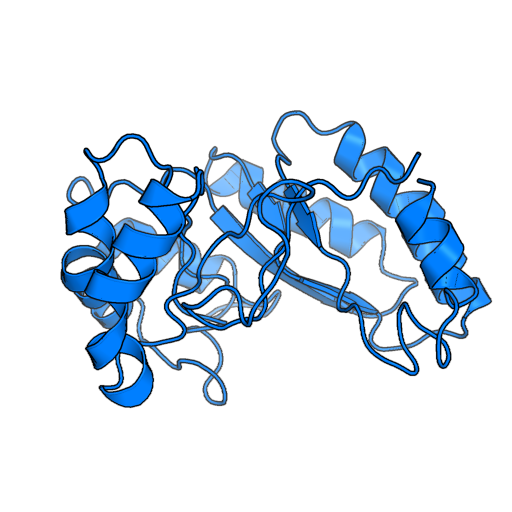021 1.00 97.94 172 LEU A N 1
ATOM 1325 C CA . LEU A 1 172 ? 5.177 -7.676 -14.878 1.00 97.94 172 LEU A CA 1
ATOM 1326 C C . LEU A 1 172 ? 4.402 -8.816 -15.547 1.00 97.94 172 LEU A C 1
ATOM 1328 O O . LEU A 1 172 ? 3.495 -9.375 -14.932 1.00 97.94 172 LEU A O 1
ATOM 1332 N N . GLU A 1 173 ? 4.792 -9.203 -16.762 1.00 97.12 173 GLU A N 1
ATOM 1333 C CA . GLU A 1 173 ? 4.196 -10.332 -17.486 1.00 97.12 173 GLU A CA 1
ATOM 1334 C C . GLU A 1 173 ? 4.297 -11.653 -16.707 1.00 97.12 173 GLU A C 1
ATOM 1336 O O . GLU A 1 173 ? 3.443 -12.526 -16.862 1.00 97.12 173 GLU A O 1
ATOM 1341 N N . GLU A 1 174 ? 5.307 -11.810 -15.843 1.00 97.88 174 GLU A N 1
ATOM 1342 C CA . GLU A 1 174 ? 5.446 -12.997 -15.001 1.00 97.88 174 GLU A CA 1
ATOM 1343 C C . GLU A 1 174 ? 4.690 -12.884 -13.668 1.00 97.88 174 GLU A C 1
ATOM 1345 O O . GLU A 1 174 ? 4.056 -13.854 -13.233 1.00 97.88 174 GLU A O 1
ATOM 1350 N N . VAL A 1 175 ? 4.775 -11.740 -12.979 1.00 98.31 175 VAL A N 1
ATOM 1351 C CA . VAL A 1 175 ? 4.235 -11.621 -11.614 1.00 98.31 175 VAL A CA 1
ATOM 1352 C C . VAL A 1 175 ? 2.742 -11.325 -11.573 1.00 98.31 175 VAL A C 1
ATOM 1354 O O . VAL A 1 175 ? 2.084 -11.818 -10.660 1.00 98.31 175 VAL A O 1
ATOM 1357 N N . LEU A 1 176 ? 2.189 -10.589 -12.545 1.00 97.81 176 LEU A N 1
ATOM 1358 C CA . LEU A 1 176 ? 0.764 -10.232 -12.547 1.00 97.81 176 LEU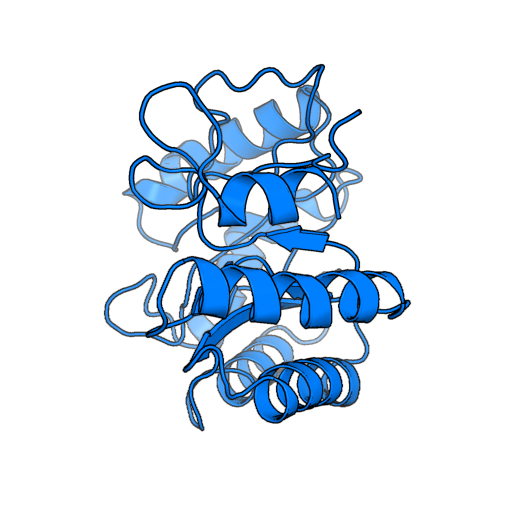 A CA 1
ATOM 1359 C C . LEU A 1 176 ? -0.131 -11.477 -12.686 1.00 97.81 176 LEU A C 1
ATOM 1361 O O . LEU A 1 176 ? -0.942 -11.705 -11.787 1.00 97.81 176 LEU A O 1
ATOM 1365 N N . PRO A 1 177 ? 0.059 -12.373 -13.684 1.00 97.00 177 PRO A N 1
ATOM 1366 C CA . PRO A 1 177 ? -0.766 -13.580 -13.787 1.00 97.00 177 PRO A CA 1
ATOM 1367 C C . PRO A 1 177 ? -0.561 -14.536 -12.609 1.00 97.00 177 PRO A C 1
ATOM 1369 O O . PRO A 1 177 ? -1.466 -15.279 -12.230 1.00 97.00 177 PRO A O 1
ATOM 1372 N N . TRP A 1 178 ? 0.643 -14.544 -12.027 1.00 98.19 178 TRP A N 1
ATOM 1373 C CA . TRP A 1 178 ? 0.906 -15.341 -10.838 1.00 98.19 178 TRP A CA 1
ATOM 1374 C C . TRP A 1 178 ? 0.122 -14.811 -9.634 1.00 98.19 178 TRP A C 1
ATOM 1376 O O . TRP A 1 178 ? -0.534 -15.624 -8.983 1.00 98.19 178 TRP A O 1
ATOM 1386 N N . MET A 1 179 ? 0.131 -13.497 -9.373 1.00 98.12 179 MET A N 1
ATOM 1387 C CA . MET A 1 179 ? -0.655 -12.885 -8.294 1.00 98.12 179 MET A CA 1
ATOM 1388 C C . MET A 1 179 ? -2.156 -13.112 -8.487 1.00 98.12 179 MET A C 1
ATOM 1390 O O . MET A 1 179 ? -2.807 -13.549 -7.544 1.00 98.12 179 MET A O 1
ATOM 1394 N N . ASP A 1 180 ? -2.669 -12.934 -9.710 1.00 97.25 180 ASP A N 1
ATOM 1395 C CA . ASP A 1 180 ? -4.069 -13.219 -10.073 1.00 97.25 180 ASP A CA 1
ATOM 1396 C C . ASP A 1 180 ? -4.490 -14.668 -9.776 1.00 97.25 180 ASP A C 1
ATOM 1398 O O . ASP A 1 180 ? -5.664 -14.950 -9.543 1.00 97.25 180 ASP A O 1
ATOM 1402 N N . SER A 1 181 ? -3.540 -15.609 -9.799 1.00 97.56 181 SER A N 1
ATOM 1403 C CA . SER A 1 181 ? -3.802 -17.023 -9.504 1.00 97.56 181 SER A CA 1
ATOM 1404 C C . SER A 1 181 ? -3.700 -17.393 -8.019 1.00 97.56 181 SER A C 1
ATOM 1406 O O . SER A 1 181 ? -3.962 -18.546 -7.673 1.00 97.56 181 SER A O 1
ATOM 1408 N N . GLN A 1 182 ? -3.311 -16.459 -7.140 1.00 98.31 182 GLN A N 1
ATOM 1409 C CA . GLN A 1 182 ? -3.215 -16.706 -5.701 1.00 98.31 182 GLN A CA 1
ATOM 1410 C C . GLN A 1 182 ? -4.485 -16.242 -4.977 1.00 98.31 182 GLN A C 1
ATOM 1412 O O . GLN A 1 182 ? -4.693 -15.049 -4.791 1.00 98.31 182 GLN A O 1
ATOM 1417 N N . ASP A 1 183 ? -5.274 -17.177 -4.439 1.00 97.81 183 ASP A N 1
ATOM 1418 C CA . ASP A 1 183 ? -6.525 -16.865 -3.715 1.00 97.81 183 ASP A CA 1
ATOM 1419 C C . ASP A 1 183 ? -6.336 -15.954 -2.482 1.00 97.81 183 ASP A C 1
ATOM 1421 O O . ASP A 1 183 ? -7.294 -15.375 -1.966 1.00 97.81 183 ASP A O 1
ATOM 1425 N N . TYR A 1 184 ? -5.111 -15.860 -1.960 1.00 98.06 184 TYR A N 1
ATOM 1426 C CA . TYR A 1 184 ? -4.784 -15.038 -0.798 1.00 98.06 184 TYR A CA 1
ATOM 1427 C C . TYR A 1 184 ? -4.308 -13.624 -1.149 1.00 98.06 184 TYR A C 1
ATOM 1429 O O . TYR A 1 184 ? -4.152 -12.821 -0.232 1.00 98.06 184 TYR A O 1
ATOM 1437 N N . ILE A 1 185 ? -4.071 -13.303 -2.424 1.00 98.56 185 ILE A N 1
ATOM 1438 C CA . ILE A 1 185 ? -3.725 -11.950 -2.870 1.00 98.56 185 ILE A CA 1
ATOM 1439 C C . ILE A 1 185 ? -5.003 -11.287 -3.374 1.00 98.56 185 ILE A C 1
ATOM 1441 O O . ILE A 1 185 ? -5.575 -11.706 -4.372 1.00 98.56 185 ILE A O 1
ATOM 1445 N N . GLN A 1 186 ? -5.473 -10.260 -2.666 1.00 97.38 186 GLN A N 1
ATOM 1446 C CA . GLN A 1 186 ? -6.739 -9.602 -3.002 1.00 97.38 186 GLN A CA 1
ATOM 1447 C C . GLN A 1 186 ? -6.551 -8.375 -3.882 1.00 97.38 186 GLN A C 1
ATOM 1449 O O . GLN A 1 186 ? -7.346 -8.154 -4.792 1.00 97.38 186 GLN A O 1
ATOM 1454 N N . LYS A 1 187 ? -5.525 -7.568 -3.595 1.00 97.88 187 LYS A N 1
ATOM 1455 C CA . LYS A 1 187 ? -5.210 -6.349 -4.341 1.00 97.88 187 LYS A CA 1
ATOM 1456 C C . LYS A 1 187 ? -3.703 -6.149 -4.430 1.00 97.88 187 LYS A C 1
ATOM 1458 O O . LYS A 1 187 ? -2.953 -6.553 -3.542 1.00 97.88 187 LYS A O 1
ATOM 1463 N N . TYR A 1 188 ? -3.261 -5.502 -5.498 1.00 98.12 188 TYR A N 1
ATOM 1464 C CA . TYR A 1 188 ? -1.875 -5.093 -5.677 1.00 98.12 188 TYR A CA 1
ATOM 1465 C C . TYR A 1 188 ? -1.798 -3.797 -6.488 1.00 98.12 188 TYR A C 1
ATOM 1467 O O . TYR A 1 188 ? -2.707 -3.501 -7.269 1.00 98.12 188 TYR A O 1
ATOM 1475 N N . ALA A 1 189 ? -0.729 -3.027 -6.294 1.00 97.94 189 ALA A N 1
ATOM 1476 C CA . ALA A 1 189 ? -0.456 -1.805 -7.039 1.00 97.94 189 ALA A CA 1
ATOM 1477 C C . ALA A 1 189 ? 1.031 -1.711 -7.408 1.00 97.94 189 ALA A C 1
ATOM 1479 O O . ALA A 1 189 ? 1.903 -1.670 -6.539 1.00 97.94 189 ALA A O 1
ATOM 1480 N N . PHE A 1 190 ? 1.330 -1.685 -8.713 1.00 97.81 190 PHE A N 1
ATOM 1481 C CA . PHE A 1 190 ? 2.699 -1.442 -9.167 1.00 97.81 190 PHE A CA 1
ATOM 1482 C C . PHE A 1 190 ? 3.063 0.018 -8.920 1.00 97.81 190 PHE A C 1
ATOM 1484 O O . PHE A 1 190 ? 2.291 0.916 -9.258 1.00 97.81 190 PHE A O 1
ATOM 1491 N N . PHE A 1 191 ? 4.245 0.262 -8.366 1.00 97.31 191 PHE A N 1
ATOM 1492 C CA . PHE A 1 191 ? 4.700 1.600 -8.024 1.00 97.31 191 PHE A CA 1
ATOM 1493 C C . PHE A 1 191 ? 5.321 2.299 -9.247 1.00 97.31 191 PHE A C 1
ATOM 1495 O O . PHE A 1 191 ? 6.434 1.990 -9.662 1.00 97.31 191 PHE A O 1
ATOM 1502 N N . MET A 1 192 ? 4.694 3.305 -9.860 1.00 94.25 192 MET A N 1
ATOM 1503 C CA . MET A 1 192 ? 3.396 3.937 -9.572 1.00 94.25 192 MET A CA 1
ATOM 1504 C C . MET A 1 192 ? 2.868 4.634 -10.833 1.00 94.25 192 MET A C 1
ATOM 1506 O O . MET A 1 192 ? 3.594 4.796 -11.821 1.00 94.25 192 MET A O 1
ATOM 1510 N N . ALA A 1 193 ? 1.618 5.097 -10.784 1.00 93.44 193 ALA A N 1
ATOM 1511 C CA . ALA A 1 193 ? 1.012 5.926 -11.822 1.00 93.44 193 ALA A CA 1
ATOM 1512 C C . ALA A 1 193 ? 1.596 7.353 -11.813 1.00 93.44 193 ALA A C 1
ATOM 1514 O O . ALA A 1 193 ? 1.003 8.290 -11.287 1.00 93.44 193 ALA A O 1
ATOM 1515 N N . SER A 1 194 ? 2.788 7.519 -12.386 1.00 94.06 194 SER A N 1
ATOM 1516 C CA . SER A 1 194 ? 3.446 8.815 -12.568 1.00 94.06 194 SER A CA 1
ATOM 1517 C C . SER A 1 194 ? 4.180 8.889 -13.902 1.00 94.06 194 SER A C 1
ATOM 1519 O O . SER A 1 194 ? 4.532 7.856 -14.478 1.00 94.06 194 SER A O 1
ATOM 1521 N N . ASP A 1 195 ? 4.451 10.112 -14.362 1.00 93.56 195 ASP A N 1
ATOM 1522 C CA . ASP A 1 195 ? 5.285 10.341 -15.543 1.00 93.56 195 ASP A CA 1
ATOM 1523 C C . ASP A 1 195 ? 6.691 9.750 -15.347 1.00 93.56 195 ASP A C 1
ATOM 1525 O O . ASP A 1 195 ? 7.253 9.794 -14.248 1.00 93.56 195 ASP A O 1
ATOM 1529 N N . GLY A 1 196 ? 7.225 9.137 -16.403 1.00 90.94 196 GLY A N 1
ATOM 1530 C CA . GLY A 1 196 ? 8.467 8.364 -16.360 1.00 90.94 196 GLY A CA 1
ATOM 1531 C C . GLY A 1 196 ? 8.340 7.001 -15.672 1.00 90.94 196 GLY A C 1
ATOM 1532 O O . GLY A 1 196 ? 9.352 6.317 -15.521 1.00 90.94 196 GLY A O 1
ATOM 1533 N N . LYS A 1 197 ? 7.125 6.609 -15.252 1.00 94.25 197 LYS A N 1
ATOM 1534 C CA . LYS A 1 197 ? 6.826 5.267 -14.744 1.00 94.25 197 LYS A CA 1
ATOM 1535 C C . LYS A 1 197 ? 5.786 4.544 -15.591 1.00 94.25 197 LYS A C 1
ATOM 1537 O O . LYS A 1 197 ? 6.049 4.252 -16.750 1.00 94.25 197 LYS A O 1
ATOM 1542 N N . LEU A 1 198 ? 4.592 4.284 -15.050 1.00 95.06 198 LEU A N 1
ATOM 1543 C CA . LEU A 1 198 ? 3.474 3.700 -15.803 1.00 95.06 198 LEU A CA 1
ATOM 1544 C C . LEU A 1 198 ? 2.899 4.665 -16.857 1.00 95.06 198 LEU A C 1
ATOM 1546 O O . LEU A 1 198 ? 2.136 4.244 -17.725 1.00 95.06 198 LEU A O 1
ATOM 1550 N N . VAL A 1 199 ? 3.250 5.951 -16.789 1.00 95.25 199 VAL A N 1
ATOM 1551 C CA . VAL A 1 199 ? 2.766 7.000 -17.691 1.00 95.25 199 VAL A CA 1
ATOM 1552 C C . VAL A 1 199 ? 3.952 7.651 -18.406 1.00 95.25 199 VAL A C 1
ATOM 1554 O O . VAL A 1 199 ? 5.009 7.857 -17.810 1.00 95.25 199 VAL A O 1
ATOM 1557 N N . SER A 1 200 ? 3.766 7.982 -19.683 1.00 92.75 200 SER A N 1
ATOM 1558 C CA . SER A 1 200 ? 4.660 8.813 -20.489 1.00 92.75 200 SER A CA 1
ATOM 1559 C C . SER A 1 200 ? 3.868 10.001 -21.042 1.00 92.75 200 SER A C 1
ATOM 1561 O O . SER A 1 200 ? 3.100 9.883 -22.000 1.00 92.75 200 SER A O 1
ATOM 1563 N N . GLY A 1 201 ? 3.996 11.159 -20.394 1.00 92.06 201 GLY A N 1
ATOM 1564 C CA . GLY A 1 201 ? 3.179 12.335 -20.680 1.00 92.06 201 GLY A CA 1
ATOM 1565 C C . GLY A 1 201 ? 1.696 12.088 -20.390 1.00 92.06 201 GLY A C 1
ATOM 1566 O O . GLY A 1 201 ? 1.279 12.058 -19.236 1.00 92.06 201 GLY A O 1
ATOM 1567 N N . THR A 1 202 ? 0.890 11.957 -21.445 1.00 90.06 202 THR A N 1
ATOM 1568 C CA . THR A 1 202 ? -0.558 11.682 -21.359 1.00 90.06 202 THR A CA 1
ATOM 1569 C C . THR A 1 202 ? -0.928 10.259 -21.771 1.00 90.06 202 THR A C 1
ATOM 1571 O O . THR A 1 202 ? -2.110 9.932 -21.796 1.00 90.06 202 THR A O 1
ATOM 1574 N N . GLU A 1 203 ? 0.058 9.431 -22.113 1.00 93.75 203 GLU A N 1
ATOM 1575 C CA . GLU A 1 203 ? -0.137 8.059 -22.582 1.00 93.75 203 GLU A CA 1
ATOM 1576 C C . GLU A 1 203 ? 0.434 7.056 -21.575 1.00 93.75 203 GLU A C 1
ATOM 1578 O O . GLU A 1 203 ? 1.212 7.412 -20.687 1.00 93.75 203 GLU A O 1
ATOM 1583 N N . LEU A 1 204 ? 0.074 5.780 -21.716 1.00 93.88 204 LEU A N 1
ATOM 1584 C CA . LEU A 1 204 ? 0.748 4.709 -20.982 1.00 93.88 204 LEU A CA 1
ATOM 1585 C C . LEU A 1 204 ? 2.191 4.564 -21.480 1.00 93.88 204 LEU A C 1
ATOM 1587 O O . LEU A 1 204 ? 2.454 4.691 -22.676 1.00 93.88 204 LEU A O 1
ATOM 1591 N N . SER A 1 205 ? 3.119 4.271 -20.571 1.00 94.88 205 SER A N 1
ATOM 1592 C CA . SER A 1 205 ? 4.455 3.813 -20.966 1.00 94.88 205 SER A CA 1
ATOM 1593 C C . SER A 1 205 ? 4.404 2.385 -21.522 1.00 94.88 205 SER A C 1
ATOM 1595 O O . SER A 1 205 ? 3.356 1.725 -21.492 1.00 94.88 205 SER A O 1
ATOM 1597 N N . ASP A 1 206 ? 5.542 1.879 -21.997 1.00 92.44 206 ASP A N 1
ATOM 1598 C CA . ASP A 1 206 ? 5.641 0.522 -22.541 1.00 92.44 206 ASP A CA 1
ATOM 1599 C C . ASP A 1 206 ? 5.213 -0.526 -21.498 1.00 92.44 206 ASP A C 1
ATOM 1601 O O . ASP A 1 206 ? 4.264 -1.283 -21.718 1.00 92.44 206 ASP A O 1
ATOM 1605 N N . TYR A 1 207 ? 5.810 -0.505 -20.304 1.00 94.56 207 TYR A N 1
ATOM 1606 C CA . TYR A 1 207 ? 5.394 -1.399 -19.218 1.00 94.56 207 TYR A CA 1
ATOM 1607 C C . TYR A 1 207 ? 4.107 -0.933 -18.513 1.00 94.56 207 TYR A C 1
ATOM 1609 O O . TYR A 1 207 ? 3.404 -1.745 -17.911 1.00 94.56 207 TYR A O 1
ATOM 1617 N N . GLY A 1 208 ? 3.732 0.344 -18.640 1.00 94.62 208 GLY A N 1
ATOM 1618 C CA . GLY A 1 208 ? 2.413 0.843 -18.246 1.00 94.62 208 GLY A CA 1
ATOM 1619 C C . GLY A 1 208 ? 1.278 0.167 -19.011 1.00 94.62 208 GLY A C 1
ATOM 1620 O O . GLY A 1 208 ? 0.247 -0.183 -18.433 1.00 94.62 208 GLY A O 1
ATOM 1621 N N . SER A 1 209 ? 1.496 -0.094 -20.299 1.00 93.19 209 SER A N 1
ATOM 1622 C CA . SER A 1 209 ? 0.557 -0.818 -21.156 1.00 93.19 209 SER A CA 1
ATOM 1623 C C . SER A 1 209 ? 0.415 -2.280 -20.736 1.00 93.19 209 SER A C 1
ATOM 1625 O O . SER A 1 209 ? -0.704 -2.797 -20.703 1.00 93.19 209 SER A O 1
ATOM 1627 N N . VAL A 1 210 ? 1.519 -2.927 -20.345 1.00 93.88 210 VAL A N 1
ATOM 1628 C CA . VAL A 1 210 ? 1.497 -4.282 -19.766 1.00 93.88 210 VAL A CA 1
ATOM 1629 C C . VAL A 1 210 ? 0.659 -4.298 -18.492 1.00 93.88 210 VAL A C 1
ATOM 1631 O O . VAL A 1 210 ? -0.273 -5.093 -18.388 1.00 93.88 210 VAL A O 1
ATOM 1634 N N . TYR A 1 211 ? 0.916 -3.374 -17.564 1.00 94.44 211 TYR A N 1
ATOM 1635 C CA . TYR A 1 211 ? 0.184 -3.295 -16.300 1.00 94.44 211 TYR A CA 1
ATOM 1636 C C . TYR A 1 211 ? -1.321 -3.047 -16.486 1.00 94.44 211 TYR A C 1
ATOM 1638 O O . TYR A 1 211 ? -2.140 -3.653 -15.805 1.00 94.44 211 TYR A O 1
ATOM 1646 N N . ALA A 1 212 ? -1.708 -2.179 -17.425 1.00 90.38 212 ALA A N 1
ATOM 1647 C CA . ALA A 1 212 ? -3.111 -1.827 -17.649 1.00 90.38 212 ALA A CA 1
ATOM 1648 C C . ALA A 1 212 ? -3.939 -2.929 -18.341 1.00 90.38 212 ALA A C 1
ATOM 1650 O O . ALA A 1 212 ? -5.175 -2.869 -18.328 1.00 90.38 212 ALA A O 1
ATOM 1651 N N . THR A 1 213 ? -3.280 -3.890 -19.000 1.00 83.94 213 THR A N 1
ATOM 1652 C CA . THR A 1 213 ? -3.935 -4.917 -19.831 1.00 83.94 213 THR A CA 1
ATOM 1653 C C . THR A 1 213 ? -3.796 -6.342 -19.306 1.00 83.94 213 THR A C 1
ATOM 1655 O O . THR A 1 213 ? -4.583 -7.201 -19.722 1.00 83.94 213 THR A O 1
ATOM 1658 N N . SER A 1 214 ? -2.834 -6.580 -18.412 1.00 72.75 214 SER A N 1
ATOM 1659 C CA . SER A 1 214 ? -2.652 -7.857 -17.714 1.00 72.75 214 SER A CA 1
ATOM 1660 C C . SER A 1 214 ? -3.724 -8.058 -16.667 1.00 72.75 214 SER A C 1
ATOM 1662 O O . SER A 1 214 ? -4.180 -9.214 -16.573 1.00 72.75 214 SER A O 1
#

Radius of gyration: 16.8 Å; Cα contacts (8 Å, |Δi|>4): 392; chains: 1; bounding box: 36×35×43 Å

Secondary structure (DSSP, 8-state):
-----EE--SSSS-TT--TTTSEE--EE--SSHHHHHHHHHHHHHHHHTT--EEEEEE-TTSTTTT---HHHHHHHHHHHTGGGTTTT-EEEEEEE-SPPTTSHHHHHHHHHHHHGGG----EEEEEEEE-TT-HHHHHHHHHHHHHHH-S-EEEEEEEESS--HHHHHHHHHHHHHHHHT-TTEEEEEES--SBTTTEETTEE-HHHHHHHH-

Organism: NCBI:txid1504668

pLDDT: mean 96.11, std 5.87, range [43.66, 98.94]

InterPro domains:
  IPR017853 Glycoside hydrolase superfamily [SSF51445] (47-209)
  IPR024655 Asl1-like, glycosyl hydrolase catalytic domain [PF11790] (2-211)
  IPR053183 Alkali-sensitive linkage protein [PTHR34154] (2-213)

Foldseek 3Di:
DFPAAADEDLALAPPPDDLVRHQYAHEQAADDCVRQVCNVVSNVVSVVSPHQEYHYHEACVDCVGNVDQLLRQLVSCLVRVVVCVPVNHAYAGHEWEPDDPPGDLVRVVSNCVSNDPVHRHQEYHYEYEEALPVLVVVVVSVVVSCVVPVHAYEDAEYEYPDDDLVSRLVSLVPVVVVLVPDPRHDYYAYPDPDDVPLDPPPHGDPSVVSNRPD